Protein AF-A0A9P5C1U4-F1 (afdb_monomer_lite)

Structure (mmCIF, N/CA/C/O backbone):
data_AF-A0A9P5C1U4-F1
#
_entry.id   AF-A0A9P5C1U4-F1
#
loop_
_atom_site.group_PDB
_atom_site.id
_atom_site.type_symbol
_atom_site.label_atom_id
_atom_site.label_alt_id
_atom_site.label_comp_id
_atom_site.label_asym_id
_atom_site.label_entity_id
_atom_site.label_seq_id
_atom_site.pdbx_PDB_ins_code
_atom_site.Cartn_x
_atom_site.Cartn_y
_atom_site.Cartn_z
_atom_site.occupancy
_atom_site.B_iso_or_equiv
_atom_site.auth_seq_id
_atom_site.auth_comp_id
_atom_site.auth_asym_id
_atom_site.auth_atom_id
_atom_site.pdbx_PDB_model_num
ATOM 1 N N . MET A 1 1 ? -4.536 -7.706 9.761 1.00 76.62 1 MET A N 1
ATOM 2 C CA . MET A 1 1 ? -4.629 -7.187 8.375 1.00 76.62 1 MET A CA 1
ATOM 3 C C . MET A 1 1 ? -4.067 -8.241 7.438 1.00 76.62 1 MET A C 1
ATOM 5 O O . MET A 1 1 ? -3.027 -8.805 7.753 1.00 76.62 1 MET A O 1
ATOM 9 N N . HIS A 1 2 ? -4.746 -8.532 6.330 1.00 89.25 2 HIS A N 1
ATOM 10 C CA . HIS A 1 2 ? -4.294 -9.515 5.344 1.00 89.25 2 HIS A CA 1
ATOM 11 C C . HIS A 1 2 ? -4.061 -8.832 4.008 1.00 89.25 2 HIS A C 1
ATOM 13 O O . HIS A 1 2 ? -5.000 -8.267 3.460 1.00 89.25 2 HIS A O 1
ATOM 19 N N . CYS A 1 3 ? -2.837 -8.905 3.490 1.00 91.81 3 CYS A N 1
ATOM 20 C CA . CYS A 1 3 ? -2.473 -8.274 2.228 1.00 91.81 3 CYS A CA 1
ATOM 21 C C . CYS A 1 3 ? -1.986 -9.296 1.205 1.00 91.81 3 CYS A C 1
ATOM 23 O O . CYS A 1 3 ? -1.353 -10.289 1.571 1.00 91.81 3 CYS A O 1
ATOM 25 N N . ALA A 1 4 ? -2.254 -9.029 -0.070 1.00 95.88 4 ALA A N 1
ATOM 26 C CA . ALA A 1 4 ? -1.737 -9.802 -1.189 1.00 95.88 4 ALA A CA 1
ATOM 27 C C . ALA A 1 4 ? -1.535 -8.907 -2.426 1.00 95.88 4 ALA A C 1
ATOM 29 O O . ALA A 1 4 ? -2.372 -8.037 -2.687 1.00 95.88 4 ALA A O 1
ATOM 30 N N . PRO A 1 5 ? -0.462 -9.121 -3.205 1.00 96.38 5 PRO A N 1
ATOM 31 C CA . PRO A 1 5 ? -0.334 -8.557 -4.544 1.00 96.38 5 PRO A CA 1
ATOM 32 C C . PRO A 1 5 ? -1.506 -8.981 -5.430 1.00 96.38 5 PRO A C 1
ATOM 34 O O . PRO A 1 5 ? -1.966 -10.123 -5.359 1.00 96.38 5 PRO A O 1
ATOM 37 N N . LEU A 1 6 ? -1.985 -8.058 -6.257 1.00 95.75 6 LEU A N 1
ATOM 38 C CA . LEU A 1 6 ? -3.057 -8.303 -7.210 1.00 95.75 6 LEU A CA 1
ATOM 39 C C . LEU A 1 6 ? -2.515 -8.606 -8.599 1.00 95.75 6 LEU A C 1
ATOM 41 O O . LEU A 1 6 ? -1.487 -8.079 -9.022 1.00 95.75 6 LEU A O 1
ATOM 45 N N . GLN A 1 7 ? -3.273 -9.423 -9.324 1.00 91.00 7 GLN A N 1
ATOM 46 C CA . GLN A 1 7 ? -3.051 -9.639 -10.740 1.00 91.00 7 GLN A CA 1
ATOM 47 C C . GLN A 1 7 ? -3.520 -8.418 -11.539 1.00 91.00 7 GLN A C 1
ATOM 49 O O . GLN A 1 7 ? -4.633 -7.936 -11.345 1.00 91.00 7 GLN A O 1
ATOM 54 N N . ILE A 1 8 ? -2.670 -7.945 -12.449 1.00 91.88 8 ILE A N 1
ATOM 55 C CA . ILE A 1 8 ? -2.892 -6.713 -13.215 1.00 91.88 8 ILE A CA 1
ATOM 56 C C . ILE A 1 8 ? -3.523 -7.019 -14.584 1.00 91.88 8 ILE A C 1
ATOM 58 O O . ILE A 1 8 ? -4.243 -6.182 -15.145 1.00 91.88 8 ILE A O 1
ATOM 62 N N . GLU A 1 9 ? -3.286 -8.218 -15.135 1.00 92.31 9 GLU A N 1
ATOM 63 C CA . GLU A 1 9 ? -3.851 -8.614 -16.425 1.00 92.31 9 GLU A CA 1
ATOM 64 C C . GLU A 1 9 ? -5.382 -8.668 -16.370 1.00 92.31 9 GLU A C 1
ATOM 66 O O . GLU A 1 9 ? -5.975 -9.254 -15.469 1.00 92.31 9 GLU A O 1
ATOM 71 N N . GLY A 1 10 ? -6.030 -8.060 -17.365 1.00 93.50 10 GLY A N 1
ATOM 72 C CA . GLY A 1 10 ? -7.491 -7.990 -17.449 1.00 93.50 10 GLY A CA 1
ATOM 73 C C . GLY A 1 10 ? -8.132 -6.859 -16.638 1.00 93.50 10 GLY A C 1
ATOM 74 O O . GLY A 1 10 ? -9.302 -6.571 -16.867 1.00 93.50 10 GLY A O 1
ATOM 75 N N . TYR A 1 11 ? -7.375 -6.172 -15.773 1.00 95.00 11 TYR A N 1
ATOM 76 C CA . TYR A 1 11 ? -7.857 -5.045 -14.956 1.00 95.00 11 TYR A CA 1
ATOM 77 C C . TYR A 1 11 ? -7.197 -3.708 -15.304 1.00 95.00 11 TYR A C 1
ATOM 79 O O . TYR A 1 11 ? -7.348 -2.731 -14.568 1.00 95.00 11 TYR A O 1
ATOM 87 N N . THR A 1 12 ? -6.455 -3.643 -16.411 1.00 95.75 12 THR A N 1
ATOM 88 C CA . THR A 1 12 ? -5.740 -2.436 -16.832 1.00 95.75 12 THR A CA 1
ATOM 89 C C . THR A 1 12 ? -5.954 -2.090 -18.293 1.00 95.75 12 THR A C 1
ATOM 91 O O . THR A 1 12 ? -6.094 -2.960 -19.150 1.00 95.75 12 THR A O 1
ATOM 94 N N . GLU A 1 13 ? -5.935 -0.791 -18.578 1.00 95.81 13 GLU A N 1
ATOM 95 C CA . GLU A 1 13 ? -5.992 -0.247 -19.931 1.00 95.81 13 GLU A CA 1
ATOM 96 C C . GLU A 1 13 ? -4.924 0.829 -20.099 1.00 95.81 13 GLU A C 1
ATOM 98 O O . GLU A 1 13 ? -4.763 1.701 -19.246 1.00 95.81 13 GLU A O 1
ATOM 103 N N . THR A 1 14 ? -4.188 0.781 -21.210 1.00 94.06 14 THR A N 1
ATOM 104 C CA . THR A 1 14 ? -3.229 1.829 -21.570 1.00 94.06 14 THR A CA 1
ATOM 105 C C . THR A 1 14 ? -3.790 2.668 -22.707 1.00 94.06 14 THR A C 1
ATOM 107 O O . THR A 1 14 ? -4.030 2.157 -23.800 1.00 94.06 14 THR A O 1
ATOM 110 N N . VAL A 1 15 ? -3.940 3.969 -22.473 1.00 94.31 15 VAL A N 1
ATOM 111 C CA . VAL A 1 15 ? -4.428 4.935 -23.46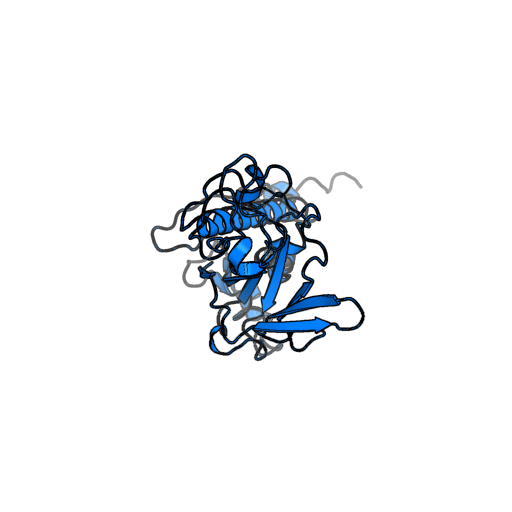0 1.00 94.31 15 VAL A CA 1
ATOM 112 C C . VAL A 1 15 ? -3.294 5.876 -23.844 1.00 94.31 15 VAL A C 1
ATOM 114 O O . VAL A 1 15 ? -2.660 6.494 -22.989 1.00 94.31 15 VAL A O 1
ATOM 117 N N . ILE A 1 16 ? -3.047 6.013 -25.146 1.00 91.69 16 ILE A N 1
ATOM 118 C CA . ILE A 1 16 ? -2.059 6.955 -25.683 1.00 91.69 16 ILE A CA 1
ATOM 119 C C . ILE A 1 16 ? -2.785 8.237 -26.084 1.00 91.69 16 ILE A C 1
ATOM 121 O O . ILE A 1 16 ? -3.561 8.252 -27.041 1.00 91.69 16 ILE A O 1
ATOM 125 N N . LEU A 1 17 ? -2.518 9.335 -25.379 1.00 88.00 17 LEU A N 1
ATOM 126 C CA . LEU A 1 17 ? -3.112 10.630 -25.691 1.00 88.00 17 LEU A CA 1
ATOM 127 C C . LEU A 1 17 ? -2.347 11.293 -26.840 1.00 88.00 17 LEU A C 1
ATOM 129 O O . LEU A 1 17 ? -1.294 11.901 -26.640 1.00 88.00 17 LEU A O 1
ATOM 133 N N . SER A 1 18 ? -2.905 11.213 -28.052 1.00 84.75 18 SER A N 1
ATOM 134 C CA . SER A 1 18 ? -2.260 11.676 -29.293 1.00 84.75 18 SER A CA 1
ATOM 135 C C . SER A 1 18 ? -1.855 13.153 -29.282 1.00 84.75 18 SER A C 1
ATOM 137 O O . SER A 1 18 ? -0.931 13.533 -29.989 1.00 84.75 18 SER A O 1
ATOM 139 N N . ASN A 1 19 ? -2.526 13.988 -28.483 1.00 84.62 19 ASN A N 1
ATOM 140 C CA . ASN A 1 19 ? -2.273 15.430 -28.450 1.00 84.62 19 ASN A CA 1
ATOM 141 C C . ASN A 1 19 ? -0.990 15.810 -27.683 1.00 84.62 19 ASN A C 1
ATOM 143 O O . ASN A 1 19 ? -0.442 16.884 -27.899 1.00 84.62 19 ASN A O 1
ATOM 147 N N . ILE A 1 20 ? -0.517 14.945 -26.777 1.00 80.56 20 ILE A N 1
ATOM 148 C CA . ILE A 1 20 ? 0.639 15.221 -25.902 1.00 80.56 20 ILE A CA 1
ATOM 149 C C . ILE A 1 20 ? 1.677 14.092 -25.891 1.00 80.56 20 ILE A C 1
ATOM 151 O O . ILE A 1 20 ? 2.629 14.152 -25.119 1.00 80.56 20 ILE A O 1
ATOM 155 N N . SER A 1 21 ? 1.492 13.057 -26.719 1.00 83.50 21 SER A N 1
ATOM 156 C CA . SER A 1 21 ? 2.342 11.856 -26.757 1.00 83.50 21 SER A CA 1
ATOM 157 C C . SER A 1 21 ? 2.575 11.232 -25.374 1.00 83.50 21 SER A C 1
ATOM 159 O O . SER A 1 21 ? 3.620 10.637 -25.123 1.00 83.50 21 SER A O 1
ATOM 161 N N . GLN A 1 22 ? 1.604 11.380 -24.470 1.00 86.44 22 GLN A N 1
ATOM 162 C CA . GLN A 1 22 ? 1.662 10.844 -23.117 1.00 86.44 22 GLN A CA 1
ATOM 163 C C . GLN A 1 22 ? 0.785 9.603 -23.030 1.00 86.44 22 GLN A C 1
ATOM 165 O O . GLN A 1 22 ? -0.396 9.637 -23.386 1.00 86.44 22 GLN A O 1
ATOM 170 N N . SER A 1 23 ? 1.362 8.523 -22.520 1.00 90.75 23 SER A N 1
ATOM 171 C CA . SER A 1 23 ? 0.620 7.312 -22.193 1.00 90.75 23 SER A CA 1
ATOM 172 C C . SER A 1 23 ? 0.061 7.410 -20.778 1.00 90.75 23 SER A C 1
ATOM 174 O O . SER A 1 23 ? 0.748 7.848 -19.851 1.00 90.75 23 SER A O 1
ATOM 176 N N . GLN A 1 24 ? -1.187 6.996 -20.611 1.00 94.12 24 GLN A N 1
ATOM 177 C CA . GLN A 1 24 ? -1.848 6.864 -19.319 1.00 94.12 24 GLN A CA 1
ATOM 178 C C . GLN A 1 24 ? -2.266 5.416 -19.114 1.00 94.12 24 GLN A C 1
ATOM 180 O O . GLN A 1 24 ? -2.657 4.749 -20.070 1.00 94.12 24 GLN A O 1
ATOM 185 N N . VAL A 1 25 ? -2.169 4.938 -17.878 1.00 95.12 25 VAL A N 1
ATOM 186 C CA . VAL A 1 25 ? -2.587 3.589 -17.495 1.00 95.12 25 VAL A CA 1
ATOM 187 C C . VAL A 1 25 ? -3.691 3.699 -16.463 1.00 95.12 25 VAL A C 1
ATOM 189 O O . VAL A 1 25 ? -3.504 4.326 -15.420 1.00 95.12 25 VAL A O 1
ATOM 192 N N . PHE A 1 26 ? -4.829 3.097 -16.771 1.00 96.31 26 PHE A N 1
ATOM 193 C CA . PHE A 1 26 ? -6.008 3.045 -15.920 1.00 96.31 26 PHE A CA 1
ATOM 194 C C . PHE A 1 26 ? -6.119 1.662 -15.287 1.00 96.31 26 PHE A C 1
ATOM 196 O O . PHE A 1 26 ? -5.864 0.660 -15.954 1.00 96.31 26 PHE A O 1
ATOM 203 N N . TYR A 1 27 ? -6.493 1.617 -14.009 1.00 96.38 27 TYR A N 1
ATOM 204 C CA . TYR A 1 27 ? -6.690 0.389 -13.234 1.00 96.38 27 TYR A CA 1
ATOM 205 C C . TYR A 1 27 ? -8.150 0.301 -12.792 1.00 96.38 27 TYR A C 1
ATOM 207 O O . TYR A 1 27 ? -8.655 1.261 -12.214 1.00 96.38 27 TYR A O 1
ATOM 215 N N . TYR A 1 28 ? -8.812 -0.834 -13.017 1.00 96.00 28 TYR A N 1
ATOM 216 C CA . TYR A 1 28 ? -10.261 -1.005 -12.850 1.00 96.00 28 TYR A CA 1
ATOM 217 C C . TYR A 1 28 ? -10.608 -2.079 -11.806 1.00 96.00 28 TYR A C 1
ATOM 219 O O . TYR A 1 28 ? -11.175 -3.120 -12.123 1.00 96.00 28 TYR A O 1
ATOM 227 N N . TYR A 1 29 ? -10.293 -1.820 -10.537 1.00 94.75 29 TYR A N 1
ATOM 228 C CA . TYR A 1 29 ? -10.700 -2.667 -9.402 1.00 94.75 29 TYR A CA 1
ATOM 229 C C . TYR A 1 29 ? -12.017 -2.207 -8.749 1.00 94.75 29 TYR A C 1
ATOM 231 O O . TYR A 1 29 ? -12.518 -2.823 -7.809 1.00 94.75 29 TYR A O 1
ATOM 239 N N . GLY A 1 30 ? -12.586 -1.122 -9.266 1.00 91.44 30 GLY A N 1
ATOM 240 C CA . GLY A 1 30 ? -13.792 -0.448 -8.803 1.00 91.44 30 GLY A CA 1
ATOM 241 C C . GLY A 1 30 ? -13.750 1.028 -9.220 1.00 91.44 30 GLY A C 1
ATOM 242 O O . GLY A 1 30 ? -12.660 1.571 -9.415 1.00 91.44 30 GLY A O 1
ATOM 243 N N . PRO A 1 31 ? -14.895 1.703 -9.376 1.00 88.19 31 PRO A N 1
ATOM 244 C CA . PRO A 1 31 ? -14.929 3.117 -9.698 1.00 88.19 31 PRO A CA 1
ATOM 245 C C . PRO A 1 31 ? -14.399 3.929 -8.512 1.00 88.19 31 PRO A C 1
ATOM 247 O O . PRO A 1 31 ? -14.784 3.695 -7.361 1.00 88.19 31 PRO A O 1
ATOM 250 N N . GLY A 1 32 ? -13.529 4.889 -8.808 1.00 80.81 32 GLY A N 1
ATOM 251 C CA . GLY A 1 32 ? -13.160 5.941 -7.875 1.00 80.81 32 GLY A CA 1
ATOM 252 C C . GLY A 1 32 ? -14.312 6.926 -7.651 1.00 80.81 32 GLY A C 1
ATOM 253 O O . GLY A 1 32 ? -15.411 6.791 -8.193 1.00 80.81 32 GLY A O 1
ATOM 254 N N . ASP A 1 33 ? -14.056 7.966 -6.861 1.00 76.44 33 ASP A N 1
ATOM 255 C CA . ASP A 1 33 ? -15.096 8.940 -6.499 1.00 76.44 33 ASP A CA 1
ATOM 256 C C . ASP A 1 33 ? -15.638 9.732 -7.698 1.00 76.44 33 ASP A C 1
ATOM 258 O O . ASP A 1 33 ? -16.806 10.121 -7.719 1.00 76.44 33 ASP A O 1
ATOM 262 N N . LEU A 1 34 ? -14.787 9.975 -8.698 1.00 83.88 34 LEU A N 1
ATOM 263 C CA . LEU A 1 34 ? -15.074 10.853 -9.838 1.00 83.88 34 LEU A CA 1
ATOM 264 C C . LEU A 1 34 ? -14.921 10.164 -11.200 1.00 83.88 34 LEU A C 1
ATOM 266 O O . LEU A 1 34 ? -15.094 10.817 -12.229 1.00 83.88 34 LEU A O 1
ATOM 270 N N . ALA A 1 35 ? -14.574 8.877 -11.222 1.00 90.19 35 ALA A N 1
ATOM 271 C CA . ALA A 1 35 ? -14.277 8.147 -12.447 1.00 90.19 35 ALA A CA 1
ATOM 272 C C . ALA A 1 35 ? -14.652 6.665 -12.339 1.00 90.19 35 ALA A C 1
ATOM 274 O O . ALA A 1 35 ? -14.806 6.121 -11.249 1.00 90.19 35 ALA A O 1
ATOM 275 N N . ASP A 1 36 ? -14.780 6.008 -13.487 1.00 92.94 36 ASP A N 1
ATOM 276 C CA . ASP A 1 36 ? -15.044 4.572 -13.613 1.00 92.94 36 ASP A CA 1
ATOM 277 C C . ASP A 1 36 ? -13.800 3.693 -13.399 1.00 92.94 36 ASP A C 1
ATOM 279 O O . ASP A 1 36 ? -13.916 2.471 -13.337 1.00 92.94 36 ASP A O 1
ATOM 283 N N . TYR A 1 37 ? -12.629 4.304 -13.207 1.00 93.75 37 TYR A N 1
ATOM 284 C CA . TYR A 1 37 ? -11.382 3.642 -12.831 1.00 93.75 37 TYR A CA 1
ATOM 285 C C . TYR A 1 37 ? -11.027 3.878 -11.356 1.00 93.75 37 TYR A C 1
ATOM 287 O O . TYR A 1 37 ? -11.405 4.883 -10.754 1.00 93.75 37 TYR A O 1
ATOM 295 N N . THR A 1 38 ? -10.234 2.968 -10.793 1.00 94.00 38 THR A N 1
ATOM 296 C CA . THR A 1 38 ? -9.668 3.052 -9.440 1.00 94.00 38 THR A CA 1
ATOM 297 C C . THR A 1 38 ? -8.458 3.974 -9.391 1.00 94.00 38 THR A C 1
ATOM 299 O O . THR A 1 38 ? -8.391 4.876 -8.566 1.00 94.00 38 THR A O 1
ATOM 302 N N . PHE A 1 39 ? -7.496 3.758 -10.291 1.00 93.75 39 PHE A N 1
ATOM 303 C CA . PHE A 1 39 ? -6.271 4.549 -10.358 1.00 93.75 39 PHE A CA 1
ATOM 304 C C . PHE A 1 39 ? -5.964 4.976 -11.789 1.00 93.75 39 PHE A C 1
ATOM 306 O O . PHE A 1 39 ? -6.295 4.269 -12.740 1.00 93.75 39 PHE A O 1
ATOM 313 N N . MET A 1 40 ? -5.269 6.105 -11.921 1.00 94.44 40 MET A N 1
ATOM 314 C CA . MET A 1 40 ? -4.686 6.570 -13.176 1.00 94.44 40 MET A CA 1
ATOM 315 C C . MET A 1 40 ? -3.216 6.906 -12.944 1.00 94.44 40 MET A C 1
ATOM 317 O O . MET A 1 40 ? -2.894 7.765 -12.123 1.00 94.44 40 MET A O 1
ATOM 321 N N . LEU A 1 41 ? -2.333 6.277 -13.715 1.00 92.94 41 LEU A N 1
ATOM 322 C CA . LEU A 1 41 ? -0.926 6.647 -13.794 1.00 92.94 41 LEU A CA 1
ATOM 323 C C . LEU A 1 41 ? -0.647 7.385 -15.090 1.00 92.94 41 LEU A C 1
ATOM 325 O O . LEU A 1 41 ? -1.030 6.945 -16.173 1.00 92.94 41 LEU A O 1
ATOM 329 N N . LYS A 1 42 ? 0.071 8.498 -14.975 1.00 91.50 42 LYS A N 1
ATOM 330 C CA . LYS A 1 42 ? 0.631 9.211 -16.119 1.00 91.50 42 LYS A CA 1
ATOM 331 C C . LYS A 1 42 ? 2.061 8.744 -16.299 1.00 91.50 42 LYS A C 1
ATOM 333 O O . LYS A 1 42 ? 2.891 9.002 -15.433 1.00 91.50 42 LYS A O 1
ATOM 338 N N . LEU A 1 43 ? 2.341 8.080 -17.413 1.00 88.44 43 LEU A N 1
ATOM 339 C CA . LEU A 1 43 ? 3.698 7.638 -17.694 1.00 88.44 43 LEU A CA 1
ATOM 340 C C . LEU A 1 43 ? 4.564 8.848 -18.077 1.00 88.44 43 LEU A C 1
ATOM 342 O O . LEU A 1 43 ? 4.066 9.774 -18.740 1.00 88.44 43 LEU A O 1
ATOM 346 N N . PRO A 1 44 ? 5.837 8.874 -17.650 1.00 81.19 44 PRO A N 1
ATOM 347 C CA . PRO A 1 44 ? 6.759 9.928 -18.042 1.00 81.19 44 PRO A CA 1
ATOM 348 C C . PRO A 1 44 ? 6.926 9.952 -19.569 1.00 81.19 44 PRO A C 1
ATOM 350 O O . PRO A 1 44 ? 6.997 8.913 -20.222 1.00 81.19 44 PRO A O 1
ATOM 353 N N . ILE A 1 45 ? 6.959 11.159 -20.144 1.00 72.81 45 ILE A N 1
ATOM 354 C CA . ILE A 1 45 ? 7.109 11.382 -21.597 1.00 72.81 45 ILE A CA 1
ATOM 355 C C . ILE A 1 45 ? 8.581 11.215 -22.022 1.00 72.81 45 ILE A C 1
ATOM 357 O O . ILE A 1 45 ? 8.881 10.944 -23.186 1.00 72.81 45 ILE A O 1
ATOM 361 N N . HIS A 1 46 ? 9.512 11.377 -21.077 1.00 66.31 46 HIS A N 1
ATOM 362 C CA . HIS A 1 46 ? 10.950 11.324 -21.310 1.00 66.31 46 HIS A CA 1
ATOM 363 C C . HIS A 1 46 ? 11.621 10.246 -20.460 1.00 66.31 46 HIS A C 1
ATOM 365 O O . HIS A 1 46 ? 11.348 10.127 -19.270 1.00 66.31 46 HIS A O 1
ATOM 371 N N . ASP A 1 47 ? 12.565 9.530 -21.075 1.00 62.53 47 ASP A N 1
ATOM 372 C CA . ASP A 1 47 ? 13.265 8.372 -20.500 1.00 62.53 47 ASP A CA 1
ATOM 373 C C . ASP A 1 47 ? 14.159 8.706 -19.282 1.00 62.53 47 ASP A C 1
ATOM 375 O O . ASP A 1 47 ? 14.796 7.810 -18.745 1.00 62.53 47 ASP A O 1
ATOM 379 N N . PHE A 1 48 ? 14.261 9.973 -18.855 1.00 63.84 48 PHE A N 1
ATOM 380 C CA . PHE A 1 48 ? 15.257 10.433 -17.872 1.00 63.84 48 PHE A CA 1
ATOM 381 C C . PHE A 1 48 ? 14.761 11.534 -16.920 1.00 63.84 48 PHE A C 1
ATOM 383 O O . PHE A 1 48 ? 15.556 12.331 -16.418 1.00 63.84 48 PHE A O 1
ATOM 390 N N . GLU A 1 49 ? 13.460 11.607 -16.638 1.00 68.69 49 GLU A N 1
ATOM 391 C CA . GLU A 1 49 ? 13.048 12.371 -15.456 1.00 68.69 49 GLU A CA 1
ATOM 392 C C . GLU A 1 49 ? 13.483 11.617 -14.192 1.00 68.69 49 GLU A C 1
ATOM 394 O O . GLU A 1 49 ? 13.285 10.402 -14.132 1.00 68.69 49 GLU A O 1
ATOM 399 N N . PRO A 1 50 ? 14.077 12.294 -13.187 1.00 72.38 50 PRO A N 1
ATOM 400 C CA . PRO A 1 50 ? 14.357 11.676 -11.902 1.00 72.38 50 PRO A CA 1
ATOM 401 C C . PRO A 1 50 ? 13.061 11.115 -11.306 1.00 72.38 50 PRO A C 1
ATOM 403 O O . PRO A 1 50 ? 12.217 11.854 -10.797 1.00 72.38 50 PRO A O 1
ATOM 406 N N . GLY A 1 51 ? 12.887 9.805 -11.417 1.00 82.00 51 GLY A N 1
ATOM 407 C CA . GLY A 1 51 ? 11.802 9.071 -10.805 1.00 82.00 51 GLY A CA 1
ATOM 408 C C . GLY A 1 51 ? 12.091 8.747 -9.352 1.00 82.00 51 GLY A C 1
ATOM 409 O O . GLY A 1 51 ? 13.244 8.632 -8.929 1.00 82.00 51 GLY A O 1
ATOM 410 N N . ASP A 1 52 ? 11.006 8.599 -8.610 1.00 89.81 52 ASP A N 1
ATOM 411 C CA . ASP A 1 52 ? 10.972 8.170 -7.225 1.00 89.81 52 ASP A CA 1
ATOM 412 C C . ASP A 1 52 ? 9.715 7.304 -7.035 1.00 89.81 52 ASP A C 1
ATOM 414 O O . ASP A 1 52 ? 8.740 7.483 -7.768 1.00 89.81 52 ASP A O 1
ATOM 418 N N . TYR A 1 53 ? 9.713 6.381 -6.071 1.00 90.94 53 TYR A N 1
ATOM 419 C CA . TYR A 1 53 ? 8.556 5.515 -5.826 1.00 90.94 53 TYR A CA 1
ATOM 420 C C . TYR A 1 53 ? 7.348 6.334 -5.370 1.00 90.94 53 TYR A C 1
ATOM 422 O O . TYR A 1 53 ? 7.440 7.105 -4.416 1.00 90.94 53 TYR A O 1
ATOM 430 N N . ARG A 1 54 ? 6.170 6.148 -5.954 1.00 88.88 54 ARG A N 1
ATOM 431 C CA . ARG A 1 54 ? 4.954 6.795 -5.432 1.00 88.88 54 ARG A CA 1
ATOM 432 C C . ARG A 1 54 ? 3.952 5.734 -5.046 1.00 88.88 54 ARG A C 1
ATOM 434 O O . ARG A 1 54 ? 3.717 4.811 -5.807 1.00 88.88 54 ARG A O 1
ATOM 441 N N . VAL A 1 55 ? 3.381 5.868 -3.856 1.00 88.00 55 VAL A N 1
ATOM 442 C CA . VAL A 1 55 ? 2.275 5.019 -3.419 1.00 88.00 55 VAL A CA 1
ATOM 443 C C . VAL A 1 55 ? 1.022 5.873 -3.400 1.00 88.00 55 VAL A C 1
ATOM 445 O O . VAL A 1 55 ? 1.057 7.013 -2.938 1.00 88.00 55 VAL A O 1
ATOM 448 N N . THR A 1 56 ? -0.057 5.350 -3.961 1.00 86.88 56 THR A N 1
ATOM 449 C CA . THR A 1 56 ? -1.393 5.948 -3.896 1.00 86.88 56 THR A CA 1
ATOM 450 C C . THR A 1 56 ? -2.359 4.887 -3.420 1.00 86.88 56 THR A C 1
ATOM 452 O O . THR A 1 56 ? -2.258 3.733 -3.843 1.00 86.88 56 THR A O 1
ATOM 455 N N . SER A 1 57 ? -3.275 5.267 -2.538 1.00 86.69 57 SER A N 1
ATOM 456 C CA . SER A 1 57 ? -4.169 4.326 -1.885 1.00 86.69 57 SER A CA 1
ATOM 457 C C . SER A 1 57 ? -5.621 4.628 -2.225 1.00 86.69 57 SER A C 1
ATOM 459 O O . SER A 1 57 ? -6.014 5.775 -2.396 1.00 86.69 57 SER A O 1
ATOM 461 N N . GLN A 1 58 ? -6.436 3.587 -2.336 1.00 86.62 58 GLN A N 1
ATOM 462 C CA . GLN A 1 58 ? -7.882 3.723 -2.476 1.00 86.62 58 GLN A CA 1
ATOM 463 C C . GLN A 1 58 ? -8.556 2.723 -1.554 1.00 86.62 58 GLN A C 1
ATOM 465 O O . GLN A 1 58 ? -8.314 1.519 -1.647 1.00 86.62 58 GLN A O 1
ATOM 470 N N . ALA A 1 59 ? -9.427 3.225 -0.689 1.00 85.56 59 ALA A N 1
ATOM 471 C CA . ALA A 1 59 ? -10.200 2.402 0.220 1.00 85.56 59 ALA A CA 1
ATOM 472 C C . ALA A 1 59 ? -11.606 2.146 -0.313 1.00 85.56 59 ALA A C 1
ATOM 474 O O . ALA A 1 59 ? -12.246 3.015 -0.911 1.00 85.56 59 ALA A O 1
ATOM 475 N N . PHE A 1 60 ? -12.088 0.939 -0.052 1.00 84.12 60 PHE A N 1
ATOM 476 C CA . PHE A 1 60 ? -13.433 0.476 -0.327 1.00 84.12 60 PHE A CA 1
ATOM 477 C C . PHE A 1 60 ? -14.020 -0.077 0.965 1.00 84.12 60 PHE A C 1
ATOM 479 O O . PHE A 1 60 ? -13.444 -0.961 1.605 1.00 84.12 60 PHE A O 1
ATOM 486 N N . SER A 1 61 ? -15.183 0.440 1.352 1.00 78.38 61 SER A N 1
ATOM 487 C CA . SER A 1 61 ? -15.913 -0.104 2.492 1.00 78.38 61 SER A CA 1
ATOM 488 C C . SER A 1 61 ? -16.557 -1.443 2.136 1.00 78.38 61 SER A C 1
ATOM 490 O O . SER A 1 61 ? -16.944 -1.674 0.988 1.00 78.38 61 SER A O 1
ATOM 492 N N . SER A 1 62 ? -16.755 -2.295 3.141 1.00 70.25 62 SER A N 1
ATOM 493 C CA . SER A 1 62 ? -17.402 -3.611 3.001 1.00 70.25 62 SER A CA 1
ATOM 494 C C . SER A 1 62 ? -18.828 -3.592 2.417 1.00 70.25 62 SER A C 1
ATOM 496 O O . SER A 1 62 ? -19.355 -4.613 1.975 1.00 70.25 62 SER A O 1
ATOM 498 N N . HIS A 1 63 ? -19.469 -2.422 2.388 1.00 67.12 63 HIS A N 1
ATOM 499 C CA . HIS A 1 63 ? -20.807 -2.209 1.828 1.00 67.12 63 HIS A CA 1
ATOM 500 C C . HIS A 1 63 ? -20.775 -1.605 0.420 1.00 67.12 63 HIS A C 1
ATOM 502 O O . HIS A 1 63 ? -21.818 -1.415 -0.208 1.00 67.12 63 HIS A O 1
ATOM 508 N N . SER A 1 64 ? -19.585 -1.280 -0.085 1.00 70.62 64 SER A N 1
ATOM 509 C CA . SER A 1 64 ? -19.419 -0.749 -1.424 1.00 70.62 64 SER A CA 1
ATOM 510 C C . SER A 1 64 ? -19.578 -1.877 -2.437 1.00 70.62 64 SER A C 1
ATOM 512 O O . SER A 1 64 ? -18.642 -2.619 -2.721 1.00 70.62 64 SER A O 1
ATOM 514 N N . SER A 1 65 ? -20.758 -1.967 -3.052 1.00 71.12 65 SER A N 1
ATOM 515 C CA . SER A 1 65 ? -21.003 -2.831 -4.218 1.00 71.12 65 SER A CA 1
ATOM 516 C C . SER A 1 65 ? -20.228 -2.400 -5.469 1.00 71.12 65 SER A C 1
ATOM 518 O O . SER A 1 65 ? -20.405 -2.976 -6.539 1.00 71.12 65 SER A O 1
ATOM 520 N N . LYS A 1 66 ? -19.412 -1.348 -5.351 1.00 82.50 66 LYS A N 1
ATOM 521 C CA . LYS A 1 66 ? -18.651 -0.752 -6.440 1.00 82.50 66 LYS A CA 1
ATOM 522 C C . LYS A 1 66 ? -17.317 -1.469 -6.687 1.00 82.50 66 LYS A C 1
ATOM 524 O O . LYS A 1 66 ? -16.808 -1.387 -7.797 1.00 82.50 66 LYS A O 1
ATOM 529 N N . ILE A 1 67 ? -16.747 -2.152 -5.689 1.00 90.44 67 ILE A N 1
ATOM 530 C CA . ILE A 1 67 ? -15.515 -2.934 -5.880 1.00 90.44 67 ILE A CA 1
ATOM 531 C C . ILE A 1 67 ? -15.806 -4.192 -6.710 1.00 90.44 67 ILE A C 1
ATOM 533 O O . ILE A 1 67 ? -16.917 -4.727 -6.654 1.00 90.44 67 ILE A O 1
ATOM 537 N N . ILE A 1 68 ? -14.826 -4.676 -7.477 1.00 93.12 68 ILE A N 1
ATOM 538 C CA . ILE A 1 68 ? -14.983 -5.930 -8.225 1.00 93.12 68 ILE A CA 1
ATOM 539 C C . ILE A 1 68 ? -15.320 -7.107 -7.285 1.00 93.12 68 ILE A C 1
ATOM 541 O O . ILE A 1 68 ? -14.834 -7.142 -6.147 1.00 93.12 68 ILE A O 1
ATOM 545 N N . PRO A 1 69 ? -16.133 -8.084 -7.731 1.00 92.31 69 PRO A N 1
ATOM 546 C CA . PRO A 1 69 ? -16.608 -9.175 -6.878 1.00 92.31 69 PRO A CA 1
ATOM 547 C C . PRO A 1 69 ? -15.498 -9.971 -6.178 1.00 92.31 69 PRO A C 1
ATOM 549 O O . PRO A 1 69 ? -15.672 -10.408 -5.044 1.00 92.31 69 PRO A O 1
ATOM 552 N N . GLU A 1 70 ? -14.349 -10.139 -6.826 1.00 91.69 70 GLU A N 1
ATOM 553 C CA . GLU A 1 70 ? -13.192 -10.893 -6.335 1.00 91.69 70 GLU A CA 1
ATOM 554 C C . GLU A 1 70 ? -12.562 -10.253 -5.092 1.00 91.69 70 GLU A C 1
ATOM 556 O O . GLU A 1 70 ? -12.007 -10.947 -4.235 1.00 91.69 70 GLU A O 1
ATOM 561 N N . LEU A 1 71 ? -12.664 -8.928 -4.986 1.00 91.75 71 LEU A N 1
ATOM 562 C CA . LEU A 1 71 ? -12.143 -8.152 -3.868 1.00 91.75 71 LEU A CA 1
ATOM 563 C C . LEU A 1 71 ? -13.225 -7.813 -2.845 1.00 91.75 71 LEU A C 1
ATOM 565 O O . LEU A 1 71 ? -12.902 -7.273 -1.794 1.00 91.75 71 LEU A O 1
ATOM 569 N N . TYR A 1 72 ? -14.490 -8.149 -3.095 1.00 91.00 72 TYR A N 1
ATOM 570 C CA . TYR A 1 72 ? -15.566 -7.877 -2.153 1.00 91.00 72 TYR A CA 1
ATOM 571 C C . TYR A 1 72 ? -15.390 -8.677 -0.852 1.00 91.00 72 TYR A C 1
ATOM 573 O O . TYR A 1 72 ? -15.324 -9.912 -0.853 1.00 91.00 72 TYR A O 1
ATOM 581 N N . LYS A 1 73 ? -15.336 -7.963 0.278 1.00 88.50 73 LYS A N 1
ATOM 582 C CA . LYS A 1 73 ? -15.289 -8.537 1.627 1.00 88.50 73 LYS A CA 1
ATOM 583 C C . LYS A 1 73 ? -16.418 -7.940 2.471 1.00 88.50 73 LYS A C 1
ATOM 585 O O . LYS A 1 73 ? -16.340 -6.770 2.825 1.00 88.50 73 LYS A O 1
ATOM 590 N N . PRO A 1 74 ? -17.479 -8.702 2.793 1.00 83.56 74 PRO A N 1
ATOM 591 C CA . PRO A 1 74 ? -18.640 -8.161 3.507 1.00 83.56 74 PRO A CA 1
ATOM 592 C C . PRO A 1 74 ? -18.331 -7.781 4.961 1.00 83.56 74 PRO A C 1
ATOM 594 O O . PRO A 1 74 ? -19.025 -6.962 5.557 1.00 83.56 74 PRO A O 1
ATOM 597 N N . ASP A 1 75 ? -17.288 -8.368 5.534 1.00 81.38 75 ASP A N 1
ATOM 598 C CA . ASP A 1 75 ? -16.885 -8.213 6.924 1.00 81.38 75 ASP A CA 1
ATOM 599 C C . ASP A 1 75 ? -15.602 -7.395 7.089 1.00 81.38 75 ASP A C 1
ATOM 601 O O . ASP A 1 75 ? -15.165 -7.204 8.217 1.00 81.38 75 ASP A O 1
ATOM 605 N N . ALA A 1 76 ? -14.980 -6.918 6.009 1.00 84.06 76 ALA A N 1
ATOM 606 C CA . ALA A 1 76 ? -13.702 -6.217 6.070 1.00 84.06 76 ALA A CA 1
ATOM 607 C C . ALA A 1 76 ? -13.642 -5.056 5.080 1.00 84.06 76 ALA A C 1
ATOM 609 O O . ALA A 1 76 ? -14.215 -5.104 3.994 1.00 84.06 76 ALA A O 1
ATOM 610 N N . ASP A 1 77 ? -12.884 -4.033 5.443 1.00 84.88 77 ASP A N 1
ATOM 611 C CA . ASP A 1 77 ? -12.548 -2.956 4.529 1.00 84.88 77 ASP A CA 1
ATOM 612 C C . ASP A 1 77 ? -11.371 -3.358 3.663 1.00 84.88 77 ASP A C 1
ATOM 614 O O . ASP A 1 77 ? -10.418 -3.985 4.137 1.00 84.88 77 ASP A O 1
ATOM 618 N N . VAL A 1 78 ? -11.436 -2.977 2.394 1.00 88.69 78 VAL A N 1
ATOM 619 C CA . VAL A 1 78 ? -10.431 -3.327 1.398 1.00 88.69 78 VAL A CA 1
ATOM 620 C C . VAL A 1 78 ? -9.726 -2.061 0.969 1.00 88.69 78 VAL A C 1
ATOM 622 O O . VAL A 1 78 ? -10.342 -1.147 0.436 1.00 88.69 78 VAL A O 1
ATOM 625 N N . THR A 1 79 ? -8.422 -2.010 1.197 1.00 88.44 79 THR A N 1
ATOM 626 C CA . THR A 1 79 ? -7.566 -0.912 0.748 1.00 88.44 79 THR A CA 1
ATOM 627 C C . THR A 1 79 ? -6.649 -1.416 -0.343 1.00 88.44 79 THR A C 1
ATOM 629 O O . THR A 1 79 ? -6.019 -2.461 -0.197 1.00 88.44 79 THR A O 1
ATOM 632 N N . LEU A 1 80 ? -6.587 -0.688 -1.448 1.00 91.56 80 LEU A N 1
ATOM 633 C CA . LEU A 1 80 ? -5.674 -0.956 -2.544 1.00 91.56 80 LEU A CA 1
ATOM 634 C C . LEU A 1 80 ? -4.528 0.040 -2.480 1.00 91.56 80 LEU A C 1
ATOM 636 O O . LEU A 1 80 ? -4.776 1.235 -2.360 1.00 91.56 80 LEU A O 1
ATOM 640 N N . HIS A 1 81 ? -3.297 -0.443 -2.600 1.00 91.19 81 HIS A N 1
ATOM 641 C CA . HIS A 1 81 ? -2.092 0.376 -2.671 1.00 91.19 81 HIS A CA 1
ATOM 642 C C . HIS A 1 81 ? -1.432 0.170 -4.028 1.00 91.19 81 HIS A C 1
ATOM 644 O O . HIS A 1 81 ? -0.904 -0.906 -4.316 1.00 91.19 81 HIS A O 1
ATOM 650 N N . LEU A 1 82 ? -1.460 1.206 -4.859 1.00 93.50 82 LEU A N 1
ATOM 651 C CA . LEU A 1 82 ? -0.751 1.249 -6.128 1.00 93.50 82 LEU A CA 1
ATOM 652 C C . LEU A 1 82 ? 0.650 1.811 -5.907 1.00 93.50 82 LEU A C 1
ATOM 654 O O . LEU A 1 82 ? 0.790 2.941 -5.444 1.00 93.50 82 LEU A O 1
ATOM 658 N N . LEU A 1 83 ? 1.668 1.045 -6.283 1.00 93.88 83 LEU A N 1
ATOM 659 C CA . LEU A 1 83 ? 3.048 1.499 -6.384 1.00 93.88 83 LEU A CA 1
ATOM 660 C C . LEU A 1 83 ? 3.334 1.909 -7.826 1.00 93.88 83 LEU A C 1
ATOM 662 O O . LEU A 1 83 ? 3.340 1.069 -8.717 1.00 93.88 83 LEU A O 1
ATOM 666 N N . ASP A 1 84 ? 3.606 3.188 -8.041 1.00 93.00 84 ASP A N 1
ATOM 667 C CA . ASP A 1 84 ? 4.203 3.722 -9.260 1.00 93.00 84 ASP A CA 1
ATOM 668 C C . ASP A 1 84 ? 5.729 3.658 -9.131 1.00 93.00 84 ASP A C 1
ATOM 670 O O . ASP A 1 84 ? 6.347 4.392 -8.350 1.00 93.00 84 ASP A O 1
ATOM 674 N N . ALA A 1 85 ? 6.315 2.747 -9.903 1.00 92.75 85 ALA A N 1
ATOM 675 C CA . ALA A 1 85 ? 7.754 2.577 -10.066 1.00 92.75 85 ALA A CA 1
ATOM 676 C C . ALA A 1 85 ? 8.199 2.919 -11.501 1.00 92.75 85 ALA A C 1
ATOM 678 O O . ALA A 1 85 ? 9.294 2.550 -11.922 1.00 92.75 85 ALA A O 1
ATOM 679 N N . SER A 1 86 ? 7.363 3.632 -12.268 1.00 90.00 86 SER A N 1
ATOM 680 C CA . SER A 1 86 ? 7.587 3.881 -13.698 1.00 90.00 86 SER A CA 1
ATOM 681 C C . SER A 1 86 ? 8.852 4.690 -14.004 1.00 90.00 86 SER A C 1
ATOM 683 O O . SER A 1 86 ? 9.387 4.590 -15.108 1.00 90.00 86 SER A O 1
ATOM 685 N N . GLY A 1 87 ? 9.346 5.462 -13.034 1.00 89.50 87 GLY A N 1
ATOM 686 C CA . GLY A 1 87 ? 10.590 6.224 -13.135 1.00 89.50 87 GLY A CA 1
ATOM 687 C C . GLY A 1 87 ? 11.796 5.588 -12.433 1.00 89.50 87 GLY A C 1
ATOM 688 O O . GLY A 1 87 ? 12.804 6.270 -12.269 1.00 89.50 87 GLY A O 1
ATOM 689 N N . ILE A 1 88 ? 11.703 4.336 -11.972 1.00 91.69 88 ILE A N 1
ATOM 690 C CA . ILE A 1 88 ? 12.790 3.647 -11.263 1.00 91.69 88 ILE A CA 1
ATOM 691 C C . ILE A 1 88 ? 13.509 2.659 -12.184 1.00 91.69 88 ILE A C 1
ATOM 693 O O . ILE A 1 88 ? 12.888 1.873 -12.899 1.00 91.69 88 ILE A O 1
ATOM 697 N N . PHE A 1 89 ? 14.838 2.679 -12.113 1.00 92.06 89 PHE A N 1
ATOM 698 C CA . PHE A 1 89 ? 15.737 1.738 -12.770 1.00 92.06 89 PHE A CA 1
ATOM 699 C C . PHE A 1 89 ? 16.359 0.818 -11.733 1.00 92.06 89 PHE A C 1
ATOM 701 O O . PHE A 1 89 ? 16.780 1.263 -10.668 1.00 92.06 89 PHE A O 1
ATOM 708 N N . TYR A 1 90 ? 16.510 -0.451 -12.066 1.00 94.31 90 TYR A N 1
ATOM 709 C CA . TYR A 1 90 ? 17.049 -1.455 -11.163 1.00 94.31 90 TYR A CA 1
ATOM 710 C C . TYR A 1 90 ? 18.378 -1.960 -11.714 1.00 94.31 90 TYR A C 1
ATOM 712 O O . TYR A 1 90 ? 18.500 -2.231 -12.908 1.00 94.31 90 TYR A O 1
ATOM 720 N N . ARG A 1 91 ? 19.399 -2.083 -10.857 1.00 93.31 91 ARG A N 1
ATOM 721 C CA . ARG A 1 91 ? 20.698 -2.656 -11.272 1.00 93.31 91 ARG A CA 1
ATOM 722 C C . ARG A 1 91 ? 20.688 -4.181 -11.366 1.00 93.31 91 ARG A C 1
ATOM 724 O O . ARG A 1 91 ? 21.648 -4.783 -11.839 1.00 93.31 91 ARG A O 1
ATOM 731 N N . GLN A 1 92 ? 19.652 -4.807 -10.827 1.00 93.94 92 GLN A N 1
ATOM 732 C CA . GLN A 1 92 ? 19.494 -6.250 -10.726 1.00 93.94 92 GLN A CA 1
ATOM 733 C C . GLN A 1 92 ? 18.021 -6.592 -10.944 1.00 93.94 92 GLN A C 1
ATOM 735 O O . GLN A 1 92 ? 17.173 -5.761 -10.608 1.00 93.94 92 GLN A O 1
ATOM 740 N N . PRO A 1 93 ? 17.714 -7.779 -11.490 1.00 95.88 93 PRO A N 1
ATOM 741 C CA . PRO A 1 93 ? 16.334 -8.196 -11.654 1.00 95.88 93 PRO A CA 1
ATOM 742 C C . PRO A 1 93 ? 15.681 -8.394 -10.282 1.00 95.88 93 PRO A C 1
ATOM 744 O O . PRO A 1 93 ? 16.315 -8.927 -9.367 1.00 95.88 93 PRO A O 1
ATOM 747 N N . ILE A 1 94 ? 14.430 -7.959 -10.146 1.00 97.38 94 ILE A N 1
ATOM 748 C CA . ILE A 1 94 ? 13.638 -8.086 -8.919 1.00 97.38 94 ILE A CA 1
ATOM 749 C C . ILE A 1 94 ? 12.421 -8.969 -9.195 1.00 97.38 94 ILE A C 1
ATOM 751 O O . ILE A 1 94 ? 11.583 -8.604 -10.013 1.00 97.38 94 ILE A O 1
ATOM 755 N N . ASP A 1 95 ? 12.311 -10.083 -8.467 1.00 97.62 95 ASP A N 1
ATOM 756 C CA . ASP A 1 95 ? 11.190 -11.038 -8.557 1.00 97.62 95 ASP A CA 1
ATOM 757 C C . ASP A 1 95 ? 10.084 -10.773 -7.512 1.00 97.62 95 ASP A C 1
ATOM 759 O O . ASP A 1 95 ? 9.164 -11.573 -7.339 1.00 97.62 95 ASP A O 1
ATOM 763 N N . ASP A 1 96 ? 10.188 -9.675 -6.759 1.00 97.69 96 ASP A N 1
ATOM 764 C CA . ASP A 1 96 ? 9.137 -9.254 -5.835 1.00 97.69 96 ASP 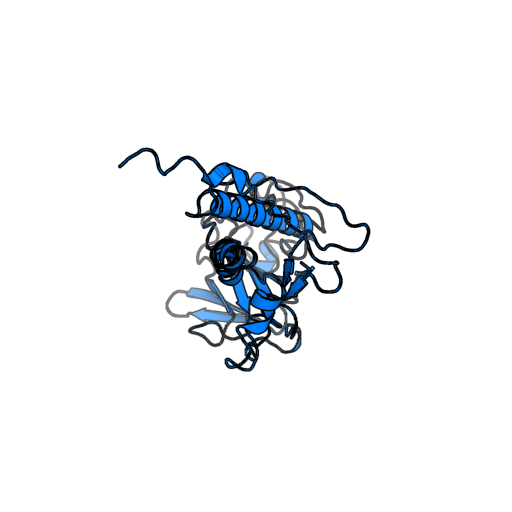A CA 1
ATOM 765 C C . ASP A 1 96 ? 7.884 -8.825 -6.618 1.00 97.69 96 ASP A C 1
ATOM 767 O O . ASP A 1 96 ? 7.985 -7.952 -7.474 1.00 97.69 96 ASP A O 1
ATOM 771 N N . PRO A 1 97 ? 6.688 -9.361 -6.329 1.00 96.12 97 PRO A N 1
ATOM 772 C CA . PRO A 1 97 ? 5.489 -9.092 -7.125 1.00 96.12 97 PRO A CA 1
ATOM 773 C C . PRO A 1 97 ? 5.023 -7.628 -7.098 1.00 96.12 97 PRO A C 1
ATOM 775 O O . PRO A 1 97 ? 4.298 -7.207 -7.996 1.00 96.12 97 PRO A O 1
ATOM 778 N N . TRP A 1 98 ? 5.409 -6.836 -6.093 1.00 95.44 98 TRP A N 1
ATOM 779 C CA . TRP A 1 98 ? 5.068 -5.415 -6.033 1.00 95.44 98 TRP A CA 1
ATOM 780 C C . TRP A 1 98 ? 6.131 -4.552 -6.717 1.00 95.44 98 TRP A C 1
ATOM 782 O O . TRP A 1 98 ? 5.788 -3.627 -7.449 1.00 95.44 98 TRP A O 1
ATOM 792 N N . PHE A 1 99 ? 7.410 -4.898 -6.550 1.00 96.81 99 PHE A N 1
ATOM 793 C CA . PHE A 1 99 ? 8.556 -4.195 -7.145 1.00 96.81 99 PHE A CA 1
ATOM 794 C C . PHE A 1 99 ? 9.097 -4.856 -8.424 1.00 96.81 99 PHE A C 1
ATOM 796 O O . PHE A 1 99 ? 10.239 -4.586 -8.799 1.00 96.81 99 PHE A O 1
ATOM 803 N N . SER A 1 100 ? 8.310 -5.725 -9.067 1.00 96.50 100 SER A N 1
ATOM 804 C CA . SER A 1 100 ? 8.775 -6.616 -10.138 1.00 96.50 100 SER A CA 1
ATOM 805 C C . SER A 1 100 ? 9.477 -5.831 -11.231 1.00 96.50 100 SER A C 1
ATOM 807 O O . SER A 1 100 ? 8.922 -4.865 -11.771 1.00 96.50 100 SER A O 1
ATOM 809 N N . ALA A 1 101 ? 10.711 -6.226 -11.522 1.00 96.00 101 ALA A N 1
ATOM 810 C CA . ALA A 1 101 ? 11.570 -5.547 -12.474 1.00 96.00 101 ALA A CA 1
ATOM 811 C C . ALA A 1 101 ? 12.548 -6.530 -13.115 1.00 96.00 101 ALA A C 1
ATOM 813 O O . ALA A 1 101 ? 13.703 -6.640 -12.708 1.00 96.00 101 ALA A O 1
ATOM 814 N N . THR A 1 102 ? 12.080 -7.260 -14.119 1.00 95.31 102 THR A N 1
ATOM 815 C CA . THR A 1 102 ? 12.853 -8.263 -14.863 1.00 95.31 102 THR A CA 1
ATOM 816 C C . THR A 1 102 ? 13.051 -7.878 -16.334 1.00 95.31 102 THR A C 1
ATOM 818 O O . THR A 1 102 ? 13.939 -8.412 -17.001 1.00 95.31 102 THR A O 1
ATOM 821 N N . THR A 1 103 ? 12.293 -6.890 -16.818 1.00 90.94 103 THR A N 1
ATOM 822 C CA . THR A 1 103 ? 12.301 -6.395 -18.200 1.00 90.94 103 THR A CA 1
ATOM 823 C C . THR A 1 103 ? 13.521 -5.526 -18.503 1.00 90.94 103 THR A C 1
ATOM 825 O O . THR A 1 103 ? 13.829 -4.580 -17.770 1.00 90.94 103 THR A O 1
ATOM 828 N N . ARG A 1 104 ? 14.189 -5.772 -19.639 1.00 86.56 104 ARG A N 1
ATOM 829 C CA . ARG A 1 104 ? 15.346 -4.967 -20.072 1.00 86.56 104 ARG A CA 1
ATOM 830 C C . ARG A 1 104 ? 14.962 -3.735 -20.916 1.00 86.56 104 ARG A C 1
ATOM 832 O O . ARG A 1 104 ? 13.976 -3.770 -21.657 1.00 86.56 104 ARG A O 1
ATOM 839 N N . PRO A 1 105 ? 15.772 -2.656 -20.890 1.00 78.75 105 PRO A N 1
ATOM 840 C CA . PRO A 1 105 ? 15.610 -1.462 -21.723 1.00 78.75 105 PRO A CA 1
ATOM 841 C C . PRO A 1 105 ? 15.372 -1.736 -23.214 1.00 78.75 105 PRO A C 1
ATOM 843 O O . PRO A 1 105 ? 14.407 -1.209 -23.780 1.00 78.75 105 PRO A O 1
ATOM 846 N N . ALA A 1 106 ? 16.203 -2.571 -23.852 1.00 71.88 106 ALA A N 1
ATOM 847 C CA . ALA A 1 1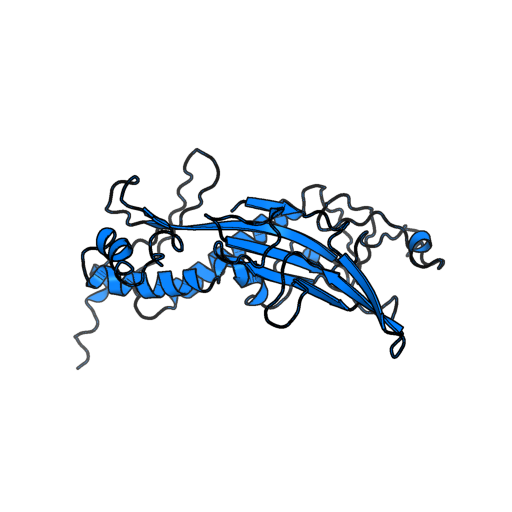06 ? 16.055 -2.908 -25.268 1.00 71.88 106 ALA A CA 1
ATOM 848 C C . ALA A 1 106 ? 14.717 -3.574 -25.599 1.00 71.88 106 ALA A C 1
ATOM 850 O O . ALA A 1 106 ? 14.172 -3.330 -26.677 1.00 71.88 106 ALA A O 1
ATOM 851 N N . GLU A 1 107 ? 14.168 -4.378 -24.687 1.00 70.50 107 GLU A N 1
ATOM 852 C CA . GLU A 1 107 ? 12.897 -5.080 -24.891 1.00 70.50 107 GLU A CA 1
ATOM 853 C C . GLU A 1 107 ? 11.724 -4.094 -24.902 1.00 70.50 107 GLU A C 1
ATOM 855 O O . GLU A 1 107 ? 10.834 -4.194 -25.748 1.00 70.50 107 GLU A O 1
ATOM 860 N N . ARG A 1 108 ? 11.758 -3.093 -24.012 1.00 67.62 108 ARG A N 1
ATOM 861 C CA . ARG A 1 108 ? 10.672 -2.120 -23.839 1.00 67.62 108 ARG A CA 1
ATOM 862 C C . ARG A 1 108 ? 10.739 -0.944 -24.810 1.00 67.62 108 ARG A C 1
ATOM 864 O O . ARG A 1 108 ? 9.719 -0.561 -25.379 1.00 67.62 108 ARG A O 1
ATOM 871 N N . TYR A 1 109 ? 11.921 -0.364 -25.014 1.00 65.75 109 TYR A N 1
ATOM 872 C CA . TYR A 1 109 ? 12.070 0.897 -25.753 1.00 65.75 109 TYR A CA 1
ATOM 873 C C . TYR A 1 109 ? 12.736 0.747 -27.120 1.00 65.75 109 TYR A C 1
ATOM 875 O O . TYR A 1 109 ? 12.824 1.733 -27.852 1.00 65.75 109 TYR A O 1
ATOM 883 N N . LYS A 1 110 ? 13.211 -0.455 -27.492 1.00 62.03 110 LYS A N 1
ATOM 884 C CA . LYS A 1 110 ? 14.022 -0.677 -28.708 1.00 62.03 110 LYS A CA 1
ATOM 885 C C . LYS A 1 110 ? 15.202 0.309 -28.821 1.00 62.03 110 LYS A C 1
ATOM 887 O O . LYS A 1 110 ? 15.629 0.650 -29.924 1.00 62.03 110 LYS A O 1
ATOM 892 N N . LYS A 1 111 ? 15.696 0.804 -27.680 1.00 60.59 111 LYS A N 1
ATOM 893 C CA . LYS A 1 111 ? 16.826 1.733 -27.552 1.00 60.59 111 LYS A CA 1
ATOM 894 C C . LYS A 1 111 ? 17.968 1.036 -26.819 1.00 60.59 111 LYS A C 1
ATOM 896 O O . LYS A 1 111 ? 17.726 0.230 -25.933 1.00 60.59 111 LYS A O 1
ATOM 901 N N . THR A 1 112 ? 19.198 1.411 -27.154 1.00 57.12 112 THR A N 1
ATOM 902 C CA . THR A 1 112 ? 20.458 0.792 -26.705 1.00 57.12 112 THR A CA 1
ATOM 903 C C . THR A 1 112 ? 20.888 1.147 -25.275 1.00 57.12 112 THR A C 1
ATOM 905 O O . THR A 1 112 ? 22.054 0.969 -24.933 1.00 57.12 112 THR A O 1
ATOM 908 N N . TYR A 1 113 ? 19.993 1.665 -24.427 1.00 62.59 113 TYR A N 1
ATOM 909 C CA . TYR A 1 113 ? 20.307 1.995 -23.027 1.00 62.59 113 TYR A CA 1
ATOM 910 C C . TYR A 1 113 ? 20.337 0.741 -22.140 1.00 62.59 113 TYR A C 1
ATOM 912 O O . TYR A 1 113 ? 19.793 0.748 -21.043 1.00 62.59 113 TYR A O 1
ATOM 920 N N . ASP A 1 114 ? 20.927 -0.348 -22.630 1.00 65.62 114 ASP A N 1
ATOM 921 C CA . ASP A 1 114 ? 20.932 -1.640 -21.941 1.00 65.62 114 ASP A CA 1
ATOM 922 C C . ASP A 1 114 ? 21.831 -1.644 -20.707 1.00 65.62 114 ASP A C 1
ATOM 924 O O . ASP A 1 114 ? 21.626 -2.451 -19.799 1.00 65.62 114 ASP A O 1
ATOM 928 N N . GLU A 1 115 ? 22.803 -0.729 -20.653 1.00 68.12 115 GLU A N 1
ATOM 929 C CA . GLU A 1 115 ? 23.823 -0.705 -19.616 1.00 68.12 115 GLU A CA 1
ATOM 930 C C . GLU A 1 115 ? 24.135 0.715 -19.129 1.00 68.12 115 GLU A C 1
ATOM 932 O O . GLU A 1 115 ? 24.211 1.667 -19.908 1.00 68.12 115 GLU A O 1
ATOM 937 N N . VAL A 1 116 ? 24.387 0.836 -17.825 1.00 68.62 116 VAL A N 1
ATOM 938 C CA . VAL A 1 116 ? 25.073 1.983 -17.213 1.00 68.62 116 VAL A CA 1
ATOM 939 C C . VAL A 1 116 ? 26.355 1.453 -16.590 1.00 68.62 116 VAL A C 1
ATOM 941 O O . VAL A 1 116 ? 26.320 0.511 -15.799 1.00 68.62 116 VAL A O 1
ATOM 944 N N . ASP A 1 117 ? 27.494 2.020 -16.991 1.00 71.56 117 ASP A N 1
ATOM 945 C CA . ASP A 1 117 ? 28.836 1.578 -16.582 1.00 71.56 117 ASP A CA 1
ATOM 946 C C . ASP A 1 117 ? 29.111 0.079 -16.842 1.00 71.56 117 ASP A C 1
ATOM 948 O O . ASP A 1 117 ? 29.805 -0.585 -16.072 1.00 71.56 117 ASP A O 1
ATOM 952 N N . GLY A 1 118 ? 28.542 -0.481 -17.918 1.00 74.81 118 GLY A N 1
ATOM 953 C CA . GLY A 1 118 ? 28.695 -1.898 -18.281 1.00 74.81 118 GLY A CA 1
ATOM 954 C C . GLY A 1 118 ? 27.868 -2.873 -17.433 1.00 74.81 118 GLY A C 1
ATOM 955 O O . GLY A 1 118 ? 28.069 -4.083 -17.516 1.00 74.81 118 GLY A O 1
ATOM 956 N N . SER A 1 119 ? 26.967 -2.367 -16.583 1.00 79.75 119 SER A N 1
ATOM 957 C CA . SER A 1 119 ? 26.035 -3.184 -15.798 1.00 79.75 119 SER A CA 1
ATOM 958 C C . SER A 1 119 ? 24.637 -3.137 -16.412 1.00 79.75 119 SER A C 1
ATOM 960 O O . SER A 1 119 ? 24.178 -2.035 -16.728 1.00 79.75 119 SER A O 1
ATOM 962 N N . PRO A 1 120 ? 23.939 -4.282 -16.547 1.00 86.44 120 PRO A N 1
ATOM 963 C CA . PRO A 1 120 ? 22.598 -4.311 -17.114 1.00 86.44 120 PRO A CA 1
ATOM 964 C C . PRO A 1 120 ? 21.626 -3.500 -16.256 1.00 86.44 120 PRO A C 1
ATOM 966 O O . PRO A 1 120 ? 21.674 -3.552 -15.024 1.00 86.44 120 PRO A O 1
ATOM 969 N N . LEU A 1 121 ? 20.730 -2.774 -16.917 1.00 90.00 121 LEU A N 1
ATOM 970 C CA . LEU A 1 121 ? 19.590 -2.132 -16.274 1.00 90.00 121 LEU A CA 1
ATOM 971 C C . LEU A 1 121 ? 18.318 -2.950 -16.470 1.00 90.00 121 LEU A C 1
ATOM 973 O O . LEU A 1 121 ? 18.133 -3.612 -17.490 1.00 90.00 121 LEU A O 1
ATOM 977 N N . PHE A 1 122 ? 17.423 -2.847 -15.496 1.00 92.62 122 PHE A N 1
ATOM 978 C CA . PHE A 1 122 ? 16.090 -3.428 -15.531 1.00 92.62 122 PHE A CA 1
ATOM 979 C C . PHE A 1 122 ? 15.057 -2.342 -15.233 1.00 92.62 122 PHE A C 1
ATOM 981 O O . PHE A 1 122 ? 15.314 -1.410 -14.465 1.00 92.62 122 PHE A O 1
ATOM 988 N N . PHE A 1 123 ? 13.895 -2.454 -15.861 1.00 91.06 123 PHE A N 1
ATOM 989 C CA . PHE A 1 123 ? 12.732 -1.609 -15.617 1.00 91.06 123 PHE A CA 1
ATOM 990 C C . PHE A 1 123 ? 11.666 -2.403 -14.889 1.00 91.06 123 PHE A C 1
ATOM 992 O O . PHE A 1 123 ? 11.615 -3.625 -15.017 1.00 91.06 123 PHE A O 1
ATOM 999 N N . SER A 1 124 ? 10.774 -1.695 -14.197 1.00 92.81 124 SER A N 1
ATOM 1000 C CA . SER A 1 124 ? 9.594 -2.348 -13.649 1.00 92.81 124 SER A CA 1
ATOM 1001 C C . SER A 1 124 ? 8.771 -3.000 -14.763 1.00 92.81 124 SER A C 1
ATOM 1003 O O . SER A 1 124 ? 8.535 -2.389 -15.814 1.00 92.81 124 SER A O 1
ATOM 1005 N N . ASP A 1 125 ? 8.356 -4.242 -14.527 1.00 92.56 125 ASP A N 1
ATOM 1006 C CA . ASP A 1 125 ? 7.609 -5.062 -15.488 1.00 92.56 125 ASP A CA 1
ATOM 1007 C C . ASP A 1 125 ? 6.240 -4.451 -15.788 1.00 92.56 125 ASP A C 1
ATOM 1009 O O . ASP A 1 125 ? 5.752 -4.498 -16.919 1.00 92.56 125 ASP A O 1
ATOM 1013 N N . PHE A 1 126 ? 5.677 -3.764 -14.794 1.00 91.88 126 PHE A N 1
ATOM 1014 C CA . PHE A 1 126 ? 4.454 -2.990 -14.913 1.00 91.88 126 PHE A CA 1
ATOM 1015 C C . PHE A 1 126 ? 4.728 -1.534 -14.525 1.00 91.88 126 PHE A C 1
ATOM 1017 O O . PHE A 1 126 ? 5.524 -1.262 -13.635 1.00 91.88 126 PHE A O 1
ATOM 1024 N N . PRO A 1 127 ? 4.094 -0.547 -15.177 1.00 87.56 127 PRO A N 1
ATOM 1025 C CA . PRO A 1 127 ? 4.266 0.852 -14.789 1.00 87.56 127 PRO A CA 1
ATOM 1026 C C . PRO A 1 127 ? 3.771 1.135 -13.365 1.00 87.56 127 PRO A C 1
ATOM 1028 O O . PRO A 1 127 ? 4.275 2.050 -12.717 1.00 87.56 127 PRO A O 1
ATOM 1031 N N . GLY A 1 128 ? 2.811 0.348 -12.882 1.00 93.38 128 GLY A N 1
ATOM 1032 C CA . GLY A 1 128 ? 2.508 0.274 -11.469 1.00 93.38 128 GLY A CA 1
ATOM 1033 C C . GLY A 1 128 ? 1.913 -1.067 -11.070 1.00 93.38 128 GLY A C 1
ATOM 1034 O O . GLY A 1 128 ? 1.290 -1.756 -11.877 1.00 93.38 128 GLY A O 1
ATOM 1035 N N . SER A 1 129 ? 2.121 -1.412 -9.807 1.00 95.62 129 SER A N 1
ATOM 1036 C CA . SER A 1 129 ? 1.742 -2.697 -9.222 1.00 95.62 129 SER A CA 1
ATOM 1037 C C . SER A 1 129 ? 0.836 -2.472 -8.021 1.00 95.62 129 SER A C 1
ATOM 1039 O O . SER A 1 129 ? 1.027 -1.516 -7.268 1.00 95.62 129 SER A O 1
ATOM 1041 N N . VAL A 1 130 ? -0.152 -3.343 -7.819 1.00 95.38 130 VAL A N 1
ATOM 1042 C CA . VAL A 1 130 ? -1.178 -3.147 -6.784 1.00 95.38 130 VAL A CA 1
ATOM 1043 C C . VAL A 1 130 ? -1.112 -4.247 -5.736 1.00 95.38 130 VAL A C 1
ATOM 1045 O O . VAL A 1 130 ? -1.024 -5.424 -6.069 1.00 95.38 130 VAL A O 1
ATOM 1048 N N . ILE A 1 131 ? -1.206 -3.863 -4.466 1.00 94.88 131 ILE A N 1
ATOM 1049 C CA . ILE A 1 131 ? -1.499 -4.768 -3.351 1.00 94.88 131 ILE A CA 1
ATOM 1050 C C . ILE A 1 131 ? -2.888 -4.438 -2.820 1.00 94.88 131 ILE A C 1
ATOM 1052 O O . ILE A 1 131 ? -3.224 -3.267 -2.664 1.00 94.88 131 ILE A O 1
ATOM 1056 N N . ALA A 1 132 ? -3.676 -5.463 -2.508 1.00 93.56 132 ALA A N 1
ATOM 1057 C CA . ALA A 1 132 ? -4.906 -5.321 -1.743 1.00 93.56 132 ALA A CA 1
ATOM 1058 C C . ALA A 1 132 ? -4.687 -5.760 -0.302 1.00 93.56 132 ALA A C 1
ATOM 1060 O O . ALA A 1 132 ? -4.115 -6.822 -0.063 1.00 93.56 132 ALA A O 1
ATOM 1061 N N . CYS A 1 133 ? -5.204 -4.982 0.639 1.00 90.81 133 CYS A N 1
ATOM 1062 C CA . CYS A 1 133 ? -5.215 -5.273 2.060 1.00 90.81 133 CYS A CA 1
ATOM 1063 C C . CYS A 1 133 ? -6.654 -5.298 2.576 1.00 90.81 133 CYS A C 1
ATOM 1065 O O . CYS A 1 133 ? -7.382 -4.319 2.449 1.00 90.81 133 CYS A O 1
ATOM 1067 N N . ALA A 1 134 ? -7.054 -6.411 3.184 1.00 90.38 134 ALA A N 1
ATOM 1068 C CA . ALA A 1 134 ? -8.294 -6.535 3.934 1.00 90.38 134 ALA A CA 1
ATOM 1069 C C . ALA A 1 134 ? -8.025 -6.284 5.424 1.00 90.38 134 ALA A C 1
ATOM 1071 O O . ALA A 1 134 ? -7.117 -6.879 6.026 1.00 90.38 134 ALA A O 1
ATOM 1072 N N . SER A 1 135 ? -8.817 -5.406 6.030 1.00 85.44 135 SER A N 1
ATOM 1073 C CA . SER A 1 135 ? -8.667 -5.009 7.427 1.00 85.44 135 SER A CA 1
ATOM 1074 C C . SER A 1 135 ? -10.009 -4.940 8.149 1.00 85.44 135 SER A C 1
ATOM 1076 O O . SER A 1 135 ? -11.050 -4.669 7.558 1.00 85.44 135 SER A O 1
ATOM 1078 N N . GLN A 1 136 ? -9.965 -5.232 9.444 1.00 84.12 136 GLN A N 1
ATOM 1079 C CA . GLN A 1 136 ? -11.100 -5.166 10.354 1.00 84.12 136 GLN A CA 1
ATOM 1080 C C . GLN A 1 136 ? -10.653 -4.390 11.582 1.00 84.12 136 GLN A C 1
ATOM 1082 O O . GLN A 1 136 ? -9.576 -4.657 12.118 1.00 84.12 136 GLN A O 1
ATOM 1087 N N . ILE A 1 137 ? -11.479 -3.446 12.025 1.00 81.81 137 ILE A N 1
ATOM 1088 C CA . ILE A 1 137 ? -11.259 -2.726 13.277 1.00 81.81 137 ILE A CA 1
ATOM 1089 C C . ILE A 1 137 ? -12.236 -3.289 14.305 1.00 81.81 137 ILE A C 1
ATOM 1091 O O . ILE A 1 137 ? -13.446 -3.355 14.076 1.00 81.81 137 ILE A O 1
ATOM 1095 N N . LEU A 1 138 ? -11.683 -3.714 15.437 1.00 84.06 138 LEU A N 1
ATOM 1096 C CA . LEU A 1 138 ? -12.422 -4.222 16.584 1.00 84.06 138 LEU A CA 1
ATOM 1097 C C . LEU A 1 138 ? -12.260 -3.238 17.736 1.00 84.06 138 LEU A C 1
ATOM 1099 O O . LEU A 1 138 ? -11.144 -2.871 18.101 1.00 84.06 138 LEU A O 1
ATOM 1103 N N . TYR A 1 139 ? -13.379 -2.843 18.325 1.00 84.88 139 TYR A N 1
ATOM 1104 C CA . TYR A 1 139 ? -13.416 -2.036 19.532 1.00 84.88 139 TYR A CA 1
ATOM 1105 C C . TYR A 1 139 ? -13.706 -2.936 20.715 1.00 84.88 139 TYR A C 1
ATOM 1107 O O . TYR A 1 139 ? -14.760 -3.567 20.748 1.00 84.88 139 TYR A O 1
ATOM 1115 N N . CYS A 1 140 ? -12.787 -2.981 21.677 1.00 87.31 140 CYS A N 1
ATOM 1116 C CA . CYS A 1 140 ? -12.904 -3.855 22.833 1.00 87.31 140 CYS A CA 1
ATOM 1117 C C . CYS A 1 140 ? -12.914 -3.078 24.152 1.00 87.31 140 CYS A C 1
ATOM 1119 O O . CYS A 1 140 ? -12.045 -2.236 24.376 1.00 87.31 140 CYS A O 1
ATOM 1121 N N . ASN A 1 141 ? -13.855 -3.400 25.041 1.00 88.75 141 ASN A N 1
ATOM 1122 C CA . ASN A 1 141 ? -13.806 -3.009 26.444 1.00 88.75 141 ASN A CA 1
ATOM 1123 C C . ASN A 1 141 ? -13.000 -4.064 27.236 1.00 88.75 141 ASN A C 1
ATOM 1125 O O . ASN A 1 141 ? -13.446 -5.212 27.325 1.00 88.75 141 ASN A O 1
ATOM 1129 N N . PRO A 1 142 ? -11.844 -3.701 27.825 1.00 87.88 142 PRO A N 1
ATOM 1130 C CA . PRO A 1 142 ? -11.006 -4.635 28.578 1.00 87.88 142 PRO A CA 1
ATOM 1131 C C . PRO A 1 142 ? -11.640 -5.133 29.887 1.00 87.88 142 PRO A C 1
ATOM 1133 O O . PRO A 1 142 ? -11.226 -6.176 30.390 1.00 87.88 142 PRO A O 1
ATOM 1136 N N . ASP A 1 143 ? -12.639 -4.429 30.425 1.00 88.81 143 ASP A N 1
ATOM 1137 C CA . ASP A 1 143 ? -13.330 -4.811 31.662 1.00 88.81 143 ASP A CA 1
ATOM 1138 C C . ASP A 1 143 ? -14.396 -5.896 31.433 1.00 88.81 143 ASP A C 1
ATOM 1140 O O . ASP A 1 143 ? -14.958 -6.449 32.382 1.00 88.81 143 ASP A O 1
ATOM 1144 N N . LEU A 1 144 ? -14.678 -6.226 30.167 1.00 86.31 144 LEU A N 1
ATOM 1145 C CA . LEU A 1 144 ? -15.645 -7.245 29.776 1.00 86.31 144 LEU A CA 1
ATOM 1146 C C . LEU A 1 144 ? -14.954 -8.533 29.289 1.00 86.31 144 LEU A C 1
ATOM 1148 O O . LEU A 1 144 ? -13.863 -8.494 28.721 1.00 86.31 144 LEU A O 1
ATOM 1152 N N . PRO A 1 145 ? -15.595 -9.710 29.441 1.00 85.50 145 PRO A N 1
ATOM 1153 C CA . PRO A 1 145 ? -15.062 -10.959 28.903 1.00 85.50 145 PRO A CA 1
ATOM 1154 C C . PRO A 1 145 ? -14.892 -10.901 27.380 1.00 85.50 145 PRO A C 1
ATOM 1156 O O . PRO A 1 145 ? -15.793 -10.450 26.676 1.00 85.50 145 PRO A O 1
ATOM 1159 N N . SER A 1 146 ? -13.810 -11.474 26.844 1.00 73.31 146 SER A N 1
ATOM 1160 C CA . SER A 1 146 ? -13.425 -11.373 25.420 1.00 73.31 146 SER A CA 1
ATOM 1161 C C . SER A 1 146 ? -14.504 -11.788 24.408 1.00 73.31 146 SER A C 1
ATOM 1163 O O . SER A 1 146 ? -14.451 -11.375 23.258 1.00 73.31 146 SER A O 1
ATOM 1165 N N . ARG A 1 147 ? -15.489 -12.607 24.809 1.00 72.31 147 ARG A N 1
ATOM 1166 C CA . ARG A 1 147 ? -16.596 -13.047 23.936 1.00 72.31 147 ARG A CA 1
ATOM 1167 C C . ARG A 1 147 ? -17.713 -12.017 23.758 1.00 72.31 147 ARG A C 1
ATOM 1169 O O . ARG A 1 147 ? -18.485 -12.145 22.820 1.00 72.31 147 ARG A O 1
ATOM 1176 N N . VAL A 1 148 ? -17.837 -11.065 24.677 1.00 76.88 148 VAL A N 1
ATOM 1177 C CA . VAL A 1 148 ? -18.892 -10.031 24.680 1.00 76.88 148 VAL A CA 1
ATOM 1178 C C . VAL A 1 148 ? -18.315 -8.620 24.746 1.00 76.88 148 VAL A C 1
ATOM 1180 O O . VAL A 1 148 ? -19.025 -7.648 24.529 1.00 76.88 148 VAL A O 1
ATOM 1183 N N . GLY A 1 149 ? -17.024 -8.516 25.051 1.00 81.94 149 GLY A N 1
ATOM 1184 C CA . GLY A 1 149 ? -16.309 -7.270 25.239 1.00 81.94 149 GLY A CA 1
ATOM 1185 C C . GLY A 1 149 ? -15.748 -6.667 23.964 1.00 81.94 149 GLY A C 1
ATOM 1186 O O . GLY A 1 149 ? -15.012 -5.708 24.095 1.00 81.94 149 GLY A O 1
ATOM 1187 N N . CYS A 1 150 ? -16.052 -7.180 22.767 1.00 85.00 150 CYS A N 1
ATOM 1188 C CA . CYS A 1 150 ? -15.582 -6.602 21.507 1.00 85.00 150 CYS A CA 1
ATOM 1189 C C . CYS A 1 150 ? -16.712 -6.476 20.483 1.00 85.00 150 CYS A C 1
ATOM 1191 O O . CYS A 1 150 ? -17.548 -7.371 20.379 1.00 85.00 150 CYS A O 1
ATOM 1193 N N . VAL A 1 151 ? -16.694 -5.403 19.694 1.00 81.19 151 VAL A N 1
ATOM 1194 C CA . VAL A 1 151 ? -17.594 -5.187 18.552 1.00 81.19 151 VAL A CA 1
ATOM 1195 C C . VAL A 1 151 ? -16.811 -4.720 17.334 1.00 81.19 151 VAL A C 1
ATOM 1197 O O . VAL A 1 151 ? -15.763 -4.083 17.458 1.00 81.19 151 VAL A O 1
ATOM 1200 N N . THR A 1 152 ? -17.321 -5.021 16.146 1.00 77.19 152 THR A N 1
ATOM 1201 C CA . THR A 1 152 ? -16.713 -4.564 14.892 1.00 77.19 152 THR A CA 1
ATOM 1202 C C . THR A 1 152 ? -17.107 -3.119 14.592 1.00 77.19 152 THR A C 1
ATOM 1204 O O . THR A 1 152 ? -18.264 -2.727 14.764 1.00 77.19 152 THR A O 1
ATOM 1207 N N . SER A 1 153 ? -16.155 -2.317 14.109 1.00 69.44 153 SER A N 1
ATOM 1208 C CA . SER A 1 153 ? -16.377 -0.897 13.808 1.00 69.44 153 SER A CA 1
ATOM 1209 C C . SER A 1 153 ? -17.496 -0.647 12.799 1.00 69.44 153 SER A C 1
ATOM 1211 O O . SER A 1 153 ? -18.235 0.326 12.916 1.00 69.44 153 SER A O 1
ATOM 1213 N N . ARG A 1 154 ? -17.650 -1.534 11.813 1.00 62.62 154 ARG A N 1
ATOM 1214 C CA . ARG A 1 154 ? -18.544 -1.307 10.669 1.00 62.62 154 ARG A CA 1
ATOM 1215 C C . ARG A 1 154 ? -19.729 -2.270 10.572 1.00 62.62 154 ARG A C 1
ATOM 1217 O O . ARG A 1 154 ? -20.678 -1.942 9.868 1.00 62.62 154 ARG A O 1
ATOM 1224 N N . GLY A 1 155 ? -19.725 -3.398 11.290 1.00 51.28 155 GLY A N 1
ATOM 1225 C CA . GLY A 1 155 ? -20.854 -4.340 11.336 1.00 51.28 155 GLY A CA 1
ATOM 1226 C C . GLY A 1 155 ? -21.834 -4.064 12.480 1.00 51.28 155 GLY A C 1
ATOM 1227 O O . GLY A 1 155 ? -23.046 -4.047 12.267 1.00 51.28 155 GLY A O 1
ATOM 1228 N N . ASP A 1 156 ? -21.309 -3.775 13.674 1.00 50.22 156 ASP A N 1
ATOM 1229 C CA . ASP A 1 156 ? -22.108 -3.695 14.907 1.00 50.22 156 ASP A CA 1
ATOM 1230 C C . ASP A 1 156 ? -22.382 -2.256 15.369 1.00 50.22 156 ASP A C 1
ATOM 1232 O O . ASP A 1 156 ? -23.430 -1.981 15.952 1.00 50.22 156 ASP A O 1
ATOM 1236 N N . LEU A 1 157 ? -21.461 -1.319 15.107 1.00 49.06 157 LEU A N 1
ATOM 1237 C CA . LEU A 1 157 ? -21.613 0.080 15.537 1.00 49.06 157 LEU A CA 1
ATOM 1238 C C . LEU A 1 157 ? -22.393 0.944 14.559 1.00 49.06 157 LEU A C 1
ATOM 1240 O O . LEU A 1 157 ? -23.132 1.830 14.977 1.00 49.06 157 LEU A O 1
ATOM 1244 N N . LEU A 1 158 ? -22.240 0.690 13.261 1.00 48.53 158 LEU A N 1
ATOM 1245 C CA . LEU A 1 158 ? -22.905 1.474 12.226 1.00 48.53 158 LEU A CA 1
ATOM 1246 C C . LEU A 1 158 ? -24.265 0.934 11.823 1.00 48.53 158 LEU A C 1
ATOM 1248 O O . LEU A 1 158 ? -24.897 1.608 11.021 1.00 48.53 158 LEU A O 1
ATOM 1252 N N . GLY A 1 159 ? -24.706 -0.194 12.401 1.00 41.06 159 GLY A N 1
ATOM 1253 C CA . GLY A 1 159 ? -26.047 -0.767 12.311 1.00 41.06 159 GLY A CA 1
ATOM 1254 C C . GLY A 1 159 ? -26.767 -0.484 10.995 1.00 41.06 159 GLY A C 1
ATOM 1255 O O . GLY A 1 159 ? -27.265 0.618 10.785 1.00 41.06 159 GLY A O 1
ATOM 1256 N N . ALA A 1 160 ? -26.974 -1.509 10.167 1.00 41.81 160 ALA A N 1
ATOM 1257 C CA . ALA A 1 160 ? -27.822 -1.453 8.966 1.00 41.81 160 ALA A CA 1
ATOM 1258 C C . ALA A 1 160 ? -29.249 -0.879 9.197 1.00 41.81 160 ALA A C 1
ATOM 1260 O O . ALA A 1 160 ? -30.026 -0.733 8.255 1.00 41.81 160 ALA A O 1
ATOM 1261 N N . ASN A 1 161 ? -29.598 -0.534 10.442 1.00 42.97 161 ASN A N 1
ATOM 1262 C CA . ASN A 1 161 ? -30.739 0.266 10.827 1.00 42.97 161 ASN A CA 1
ATOM 1263 C C . ASN A 1 161 ? -30.325 1.392 11.820 1.00 42.97 161 ASN A C 1
ATOM 1265 O O . ASN A 1 161 ? -29.934 1.081 12.950 1.00 42.97 161 ASN A O 1
ATOM 1269 N N . PRO A 1 162 ? -30.457 2.690 11.473 1.00 46.53 162 PRO A N 1
ATOM 1270 C CA . PRO A 1 162 ? -30.103 3.816 12.352 1.00 46.53 162 PRO A CA 1
ATOM 1271 C C . PRO A 1 162 ? -30.916 3.881 13.661 1.00 46.53 162 PRO A C 1
ATOM 1273 O O . PRO A 1 162 ? -30.567 4.637 14.562 1.00 46.53 162 PRO A O 1
ATOM 1276 N N . ALA A 1 163 ? -31.971 3.069 13.800 1.00 45.88 163 ALA A N 1
ATOM 1277 C CA . ALA A 1 163 ? -32.733 2.920 15.039 1.00 45.88 163 ALA A CA 1
ATOM 1278 C C . ALA A 1 163 ? -32.007 2.118 16.146 1.00 45.88 163 ALA A C 1
ATOM 1280 O O . ALA A 1 163 ? -32.357 2.288 17.308 1.00 45.88 163 ALA A O 1
ATOM 1281 N N . ASN A 1 164 ? -30.994 1.301 15.807 1.00 45.81 164 ASN A N 1
ATOM 1282 C CA . ASN A 1 164 ? -30.248 0.444 16.755 1.00 45.81 164 ASN A CA 1
ATOM 1283 C C . ASN A 1 164 ? -28.749 0.806 16.841 1.00 45.81 164 ASN A C 1
ATOM 1285 O O . ASN A 1 164 ? -27.952 0.105 17.461 1.00 45.81 164 ASN A O 1
ATOM 1289 N N . GLN A 1 165 ? -28.341 1.905 16.199 1.00 48.47 165 GLN A N 1
ATOM 1290 C CA . GLN A 1 165 ? -26.941 2.342 16.085 1.00 48.47 165 GLN A CA 1
ATOM 1291 C C . GLN A 1 165 ? -26.324 2.730 17.448 1.00 48.47 165 GLN A C 1
ATOM 1293 O O . GLN A 1 165 ? -25.109 2.763 17.620 1.00 48.47 165 GLN A O 1
ATOM 1298 N N . SER A 1 166 ? -27.166 2.998 18.452 1.00 51.22 166 SER A N 1
ATOM 1299 C CA . SER A 1 166 ? -26.761 3.276 19.833 1.00 51.22 166 SER A CA 1
ATOM 1300 C C 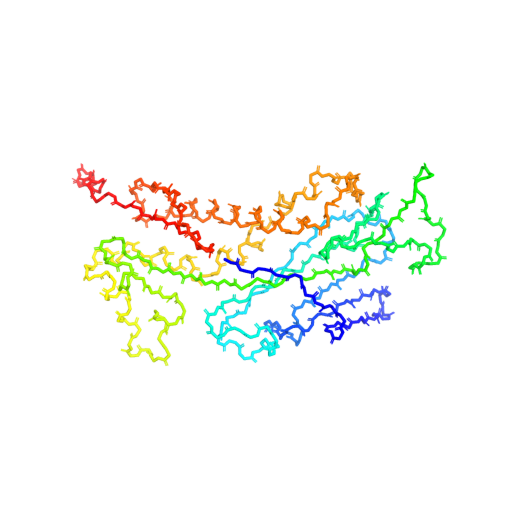. SER A 1 166 ? -26.368 2.038 20.638 1.00 51.22 166 SER A C 1
ATOM 1302 O O . SER A 1 166 ? -25.776 2.194 21.710 1.00 51.22 166 SER A O 1
ATOM 1304 N N . ASP A 1 167 ? -26.687 0.832 20.166 1.00 60.50 167 ASP A N 1
ATOM 1305 C CA . ASP A 1 167 ? -26.750 -0.335 21.048 1.00 60.50 167 ASP A CA 1
ATOM 1306 C C . ASP A 1 167 ? -25.381 -0.996 21.236 1.00 60.50 167 ASP A C 1
ATOM 1308 O O . ASP A 1 167 ? -25.057 -1.393 22.351 1.00 60.50 167 ASP A O 1
ATOM 1312 N N . GLY A 1 168 ? -24.521 -1.023 20.210 1.00 70.69 168 GLY A N 1
ATOM 1313 C CA . GLY A 1 168 ? -23.198 -1.661 20.290 1.00 70.69 168 GLY A CA 1
ATOM 1314 C C . GLY A 1 168 ? -22.214 -0.947 21.228 1.00 70.69 168 GLY A C 1
ATOM 1315 O O . GLY A 1 168 ? -21.678 -1.557 22.153 1.00 70.69 168 GLY A O 1
ATOM 1316 N N . ILE A 1 169 ? -22.014 0.369 21.052 1.00 77.56 169 ILE A N 1
ATOM 1317 C CA . ILE A 1 169 ? -21.146 1.165 21.946 1.00 77.56 169 ILE A CA 1
ATOM 1318 C C . ILE A 1 169 ? -21.718 1.205 23.365 1.00 77.56 169 ILE A C 1
ATOM 1320 O O . ILE A 1 169 ? -20.957 1.116 24.323 1.00 77.56 169 ILE A O 1
ATOM 1324 N N . SER A 1 170 ? -23.039 1.350 23.522 1.00 80.75 170 SER A N 1
ATOM 1325 C CA . SER A 1 170 ? -23.651 1.432 24.855 1.00 80.75 170 SER A CA 1
ATOM 1326 C C . SER A 1 170 ? -23.656 0.090 25.585 1.00 80.75 170 SER A C 1
ATOM 1328 O O . SER A 1 170 ? -23.603 0.084 26.813 1.00 80.75 170 SER A O 1
ATOM 1330 N N . ALA A 1 171 ? -23.684 -1.030 24.853 1.00 81.56 171 ALA A N 1
ATOM 1331 C CA . ALA A 1 171 ? -23.508 -2.365 25.416 1.00 81.56 171 ALA A CA 1
ATOM 1332 C C . ALA A 1 171 ? -22.069 -2.606 25.889 1.00 81.56 171 ALA A C 1
ATOM 1334 O O . ALA A 1 171 ? -21.874 -3.232 26.929 1.00 81.56 171 ALA A O 1
ATOM 1335 N N . LEU A 1 172 ? -21.071 -2.093 25.160 1.00 85.94 172 LEU A N 1
ATOM 1336 C CA . LEU A 1 172 ? -19.670 -2.200 25.566 1.00 85.94 172 LEU A CA 1
ATOM 1337 C C . LEU A 1 172 ? -19.306 -1.247 26.703 1.00 85.94 172 LEU A C 1
ATOM 1339 O O . LEU A 1 172 ? -18.652 -1.662 27.651 1.00 85.94 172 LEU A O 1
ATOM 1343 N N . TRP A 1 173 ? -19.729 0.013 26.633 1.00 88.56 173 TRP A N 1
ATOM 1344 C CA . TRP A 1 173 ? -19.464 1.034 27.646 1.00 88.56 173 TRP A CA 1
ATOM 1345 C C . TRP A 1 173 ? -20.790 1.575 28.168 1.00 88.56 173 TRP A C 1
ATOM 1347 O O . TRP A 1 173 ? -21.384 2.492 27.593 1.00 88.56 173 TRP A O 1
ATOM 1357 N N . SER A 1 174 ? -21.279 0.998 29.267 1.00 88.88 174 SER A N 1
ATOM 1358 C CA . SER A 1 174 ? -22.553 1.387 29.882 1.00 88.88 174 SER A CA 1
ATOM 1359 C C . SER A 1 174 ? -22.493 2.751 30.578 1.00 88.88 174 SER A C 1
ATOM 1361 O O . SER A 1 174 ? -23.517 3.440 30.641 1.00 88.88 174 SER A O 1
ATOM 1363 N N . ASP A 1 175 ? -21.317 3.176 31.046 1.00 90.31 175 ASP A N 1
ATOM 1364 C CA . ASP A 1 175 ? -21.112 4.496 31.647 1.00 90.31 175 ASP A CA 1
ATOM 1365 C C . ASP A 1 175 ? -21.060 5.595 30.557 1.00 90.31 175 ASP A C 1
ATOM 1367 O O . ASP A 1 175 ? -20.259 5.510 29.618 1.00 90.31 175 ASP A O 1
ATOM 1371 N N . PRO A 1 176 ? -21.900 6.648 30.639 1.00 88.50 176 PRO A N 1
ATOM 1372 C CA . PRO A 1 176 ? -21.808 7.806 29.750 1.00 88.50 176 PRO A CA 1
ATOM 1373 C C . PRO A 1 176 ? -20.423 8.465 29.697 1.00 88.50 176 PRO A C 1
ATOM 1375 O O . PRO A 1 176 ? -20.049 8.983 28.641 1.00 88.50 176 PRO A O 1
ATOM 1378 N N . LYS A 1 177 ? -19.676 8.460 30.807 1.00 87.62 177 LYS A N 1
ATOM 1379 C CA . LYS A 1 177 ? -18.338 9.048 30.902 1.00 87.62 177 LYS A CA 1
ATOM 1380 C C . LYS A 1 177 ? -17.352 8.283 30.024 1.00 87.62 177 LYS A C 1
ATOM 1382 O O . LYS A 1 177 ? -16.705 8.902 29.180 1.00 87.62 177 LYS A O 1
ATOM 1387 N N . ASP A 1 178 ? -17.329 6.959 30.123 1.00 87.12 178 ASP A N 1
ATOM 1388 C CA . ASP A 1 178 ? -16.456 6.114 29.302 1.00 87.12 178 ASP A CA 1
ATOM 1389 C C . ASP A 1 178 ? -16.789 6.265 27.816 1.00 87.12 178 ASP A C 1
ATOM 1391 O O . ASP A 1 178 ? -15.901 6.477 26.991 1.00 87.12 178 ASP A O 1
ATOM 1395 N N . ARG A 1 179 ? -18.086 6.289 27.470 1.00 86.88 179 ARG A N 1
ATOM 1396 C CA . ARG A 1 179 ? -18.536 6.544 26.089 1.00 86.88 179 ARG A CA 1
ATOM 1397 C C . ARG A 1 179 ? -18.030 7.870 25.538 1.00 86.88 179 ARG A C 1
ATOM 1399 O O . ARG A 1 179 ? -17.627 7.938 24.378 1.00 86.88 179 ARG A O 1
ATOM 1406 N N . SER A 1 180 ? -18.086 8.929 26.346 1.00 83.81 180 SER A N 1
ATOM 1407 C CA . SER A 1 180 ? -17.622 10.256 25.930 1.00 83.81 180 SER A CA 1
ATOM 1408 C C . SER A 1 180 ? -16.118 10.286 25.658 1.00 83.81 180 SER A C 1
ATOM 1410 O O . SER A 1 180 ? -15.675 11.047 24.802 1.00 83.81 180 SER A O 1
ATOM 1412 N N . MET A 1 181 ? -15.359 9.412 26.324 1.00 82.38 181 MET A N 1
ATOM 1413 C CA . MET A 1 181 ? -13.917 9.306 26.170 1.00 82.38 181 MET A CA 1
ATOM 1414 C C . MET A 1 181 ? -13.506 8.449 24.962 1.00 82.38 181 MET A C 1
ATOM 1416 O O . MET A 1 181 ? -12.581 8.814 24.240 1.00 82.38 181 MET A O 1
ATOM 1420 N N . VAL A 1 182 ? -14.191 7.330 24.704 1.00 83.50 182 VAL A N 1
ATOM 1421 C CA . VAL A 1 182 ? -13.828 6.425 23.595 1.00 83.50 182 VAL A CA 1
ATOM 1422 C C . VAL A 1 182 ? -14.334 6.910 22.237 1.00 83.50 182 VAL A C 1
ATOM 1424 O O . VAL A 1 182 ? -13.698 6.651 21.217 1.00 83.50 182 VAL A O 1
ATOM 1427 N N . ARG A 1 183 ? -15.452 7.649 22.197 1.00 82.44 183 ARG A N 1
ATOM 1428 C CA . ARG A 1 183 ? -16.083 8.086 20.940 1.00 82.44 183 ARG A CA 1
ATOM 1429 C C . ARG A 1 183 ? -15.157 8.926 20.041 1.00 82.44 183 ARG A C 1
ATOM 1431 O O . ARG A 1 183 ? -15.162 8.669 18.840 1.00 82.44 183 ARG A O 1
ATOM 1438 N N . PRO A 1 184 ? -14.362 9.891 20.542 1.00 80.56 184 PRO A N 1
ATOM 1439 C CA . PRO A 1 184 ? -13.399 10.610 19.706 1.00 80.56 184 PRO A CA 1
ATOM 1440 C C . PRO A 1 184 ? -12.344 9.687 19.084 1.00 80.56 184 PRO A C 1
ATOM 1442 O O . PRO A 1 184 ? -12.032 9.828 17.906 1.00 80.56 184 PRO A O 1
ATOM 1445 N N . ILE A 1 185 ? -11.843 8.707 19.844 1.00 81.44 185 ILE A N 1
ATOM 1446 C CA . ILE A 1 185 ? -10.845 7.734 19.375 1.00 81.44 185 ILE A CA 1
ATOM 1447 C C . ILE A 1 185 ? -11.446 6.833 18.290 1.00 81.44 185 ILE A C 1
ATOM 1449 O O . ILE A 1 185 ? -10.826 6.625 17.252 1.00 81.44 185 ILE A O 1
ATOM 1453 N N . MET A 1 186 ? -12.674 6.349 18.494 1.00 80.69 186 MET A N 1
ATOM 1454 C CA . MET A 1 186 ? -13.416 5.593 17.478 1.00 80.69 186 MET A CA 1
ATOM 1455 C C . MET A 1 186 ? -13.642 6.426 16.217 1.00 80.69 186 MET A C 1
ATOM 1457 O O . MET A 1 186 ? -13.372 5.962 15.120 1.00 80.69 186 MET A O 1
ATOM 1461 N N . GLY A 1 187 ? -14.045 7.691 16.368 1.00 77.44 187 GLY A N 1
ATOM 1462 C CA . GLY A 1 187 ? -14.198 8.606 15.238 1.00 77.44 187 GLY A CA 1
ATOM 1463 C C . GLY A 1 187 ? -12.898 8.796 14.451 1.00 77.44 187 GLY A C 1
ATOM 1464 O O . GLY A 1 187 ? -12.933 8.848 13.227 1.00 77.44 187 GLY A O 1
ATOM 1465 N N . LEU A 1 188 ? -11.744 8.846 15.126 1.00 74.94 188 LEU A N 1
ATOM 1466 C CA . LEU A 1 188 ? -10.431 8.878 14.469 1.00 74.94 188 LEU A CA 1
ATOM 1467 C C . LEU A 1 188 ? -10.097 7.563 13.753 1.00 74.94 188 LEU A C 1
ATOM 1469 O O . LEU A 1 188 ? -9.449 7.588 12.716 1.00 74.94 188 LEU A O 1
ATOM 1473 N N . LEU A 1 189 ? -10.516 6.420 14.285 1.00 76.44 189 LEU A N 1
ATOM 1474 C CA . LEU A 1 189 ? -10.281 5.115 13.667 1.00 76.44 189 LEU A CA 1
ATOM 1475 C C . LEU A 1 189 ? -11.188 4.884 12.451 1.00 76.44 189 LEU A C 1
ATOM 1477 O O . LEU A 1 189 ? -10.741 4.365 11.428 1.00 76.44 189 LEU A O 1
ATOM 1481 N N . ASP A 1 190 ? -12.436 5.340 12.528 1.00 72.19 190 ASP A N 1
ATOM 1482 C CA . ASP A 1 190 ? -13.448 5.139 11.491 1.00 72.19 190 ASP A CA 1
ATOM 1483 C C . ASP A 1 190 ? -13.218 5.994 10.238 1.00 72.19 190 ASP A C 1
ATOM 1485 O O . ASP A 1 190 ? -13.687 5.620 9.159 1.00 72.19 190 ASP A O 1
ATOM 1489 N N . THR A 1 191 ? -12.454 7.092 10.338 1.00 67.25 191 THR A N 1
ATOM 1490 C CA . THR A 1 191 ? -12.054 7.918 9.179 1.00 67.25 191 THR A CA 1
ATOM 1491 C C . THR A 1 191 ? -11.072 7.215 8.241 1.00 67.25 191 THR A C 1
ATOM 1493 O O . THR A 1 191 ? -10.661 7.811 7.250 1.00 67.25 191 THR A O 1
ATOM 1496 N N . GLY A 1 192 ? -10.684 5.969 8.533 1.00 62.72 192 GLY A N 1
ATOM 1497 C CA . GLY A 1 192 ? -9.736 5.220 7.714 1.00 62.72 192 GLY A CA 1
ATOM 1498 C C . GLY A 1 192 ? -8.291 5.652 7.944 1.00 62.72 192 GLY A C 1
ATOM 1499 O O . GLY A 1 192 ? -7.414 5.238 7.209 1.00 62.72 192 GLY A O 1
ATOM 1500 N N . LEU A 1 193 ? -7.979 6.441 8.977 1.00 60.56 193 LEU A N 1
ATOM 1501 C CA . LEU A 1 193 ? -6.613 6.921 9.240 1.00 60.56 193 LEU A CA 1
ATOM 1502 C C . LEU A 1 193 ? -5.563 5.802 9.390 1.00 60.56 193 LEU A C 1
ATOM 1504 O O . LEU A 1 193 ? -4.387 6.045 9.137 1.00 60.56 193 LEU A O 1
ATOM 1508 N N . ILE A 1 194 ? -5.958 4.586 9.778 1.00 59.88 194 ILE A N 1
ATOM 1509 C CA . ILE A 1 194 ? -5.041 3.436 9.866 1.00 59.88 194 ILE A CA 1
ATOM 1510 C C . ILE A 1 194 ? -4.836 2.754 8.505 1.00 59.88 194 ILE A C 1
ATOM 1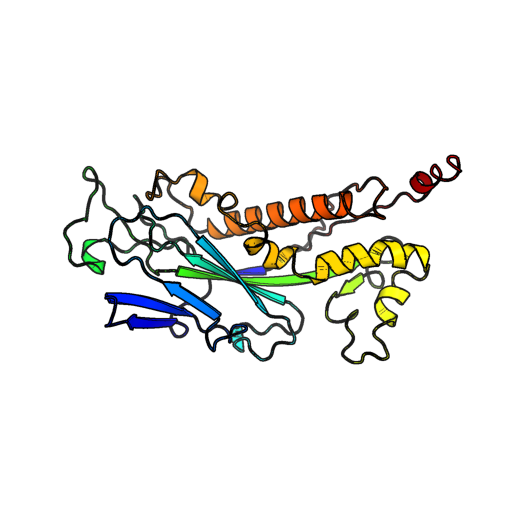512 O O . ILE A 1 194 ? -3.728 2.299 8.217 1.00 59.88 194 ILE A O 1
ATOM 1516 N N . THR A 1 195 ? -5.873 2.701 7.669 1.00 55.31 195 THR A N 1
ATOM 1517 C CA . THR A 1 195 ? -5.879 1.994 6.377 1.00 55.31 195 THR A CA 1
ATOM 1518 C C . THR A 1 195 ? -5.473 2.907 5.216 1.00 55.31 195 THR A C 1
ATOM 1520 O O . THR A 1 195 ? -4.653 2.544 4.379 1.00 55.31 195 THR A O 1
ATOM 1523 N N . ASP A 1 196 ? -5.955 4.144 5.242 1.00 56.50 196 ASP A N 1
ATOM 1524 C CA . ASP A 1 196 ? -5.846 5.188 4.217 1.00 56.50 196 ASP A CA 1
ATOM 1525 C C . ASP A 1 196 ? -4.781 6.226 4.603 1.00 56.50 196 ASP A C 1
ATOM 1527 O O . ASP A 1 196 ? -4.407 7.097 3.814 1.00 56.50 196 ASP A O 1
ATOM 1531 N N . GLY A 1 197 ? -4.255 6.126 5.831 1.00 51.78 197 GLY A N 1
ATOM 1532 C CA . GLY A 1 197 ? -3.214 6.998 6.372 1.00 51.78 197 GLY A CA 1
ATOM 1533 C C . GLY A 1 197 ? -1.955 7.061 5.514 1.00 51.78 197 GLY A C 1
ATOM 1534 O O . GLY A 1 197 ? -1.208 8.024 5.626 1.00 51.78 197 GLY A O 1
ATOM 1535 N N . VAL A 1 198 ? -1.742 6.098 4.614 1.00 52.22 198 VAL A N 1
ATOM 1536 C CA . VAL A 1 198 ? -0.650 6.107 3.629 1.00 52.22 198 VAL A CA 1
ATOM 1537 C C . VAL A 1 198 ? -0.692 7.362 2.743 1.00 52.22 198 VAL A C 1
ATOM 1539 O O . VAL A 1 198 ? 0.357 7.939 2.458 1.00 52.22 198 VAL A O 1
ATOM 1542 N N . ASP A 1 199 ? -1.884 7.848 2.387 1.00 51.00 199 ASP A N 1
ATOM 1543 C CA . ASP A 1 199 ? -2.040 9.046 1.553 1.00 51.00 199 ASP A CA 1
ATOM 1544 C C . ASP A 1 199 ? -1.997 10.344 2.385 1.00 51.00 199 ASP A C 1
ATOM 1546 O O . ASP A 1 199 ? -1.544 11.387 1.899 1.00 51.00 199 ASP A O 1
ATOM 1550 N N . MET A 1 200 ? -2.420 10.290 3.657 1.00 49.41 200 MET A N 1
ATOM 1551 C CA . MET A 1 200 ? -2.341 11.414 4.607 1.00 49.41 200 MET A CA 1
ATOM 1552 C C . MET A 1 200 ? -0.939 11.626 5.183 1.00 49.41 200 MET A C 1
ATOM 1554 O O . MET A 1 200 ? -0.537 12.773 5.386 1.00 49.41 200 MET A O 1
ATOM 1558 N N . LEU A 1 201 ? -0.147 10.563 5.337 1.00 55.62 201 LEU A N 1
ATOM 1559 C CA . LEU A 1 201 ? 1.290 10.593 5.631 1.00 55.62 201 LEU A CA 1
ATOM 1560 C C . LEU A 1 201 ? 2.096 11.040 4.406 1.00 55.62 201 LEU A C 1
ATOM 1562 O O . LEU A 1 201 ? 3.196 10.536 4.176 1.00 55.62 201 LEU A O 1
ATOM 1566 N N . ARG A 1 202 ? 1.516 11.968 3.620 1.00 43.62 202 ARG A N 1
ATOM 1567 C CA . ARG A 1 202 ? 2.017 12.509 2.363 1.00 43.62 202 ARG A CA 1
ATOM 1568 C C . ARG A 1 202 ? 3.527 12.433 2.362 1.00 43.62 202 ARG A C 1
ATOM 1570 O O . ARG A 1 202 ? 4.197 13.152 3.097 1.00 43.62 202 ARG A O 1
ATOM 1577 N N . THR A 1 203 ? 4.007 11.599 1.454 1.00 46.09 203 THR A N 1
ATOM 1578 C CA . THR A 1 203 ? 5.374 11.512 0.971 1.00 46.09 203 THR A CA 1
ATOM 1579 C C . THR A 1 203 ? 6.329 10.575 1.730 1.00 46.09 203 THR A C 1
ATOM 1581 O O . THR A 1 203 ? 6.932 10.878 2.750 1.00 46.09 203 THR A O 1
ATOM 1584 N N . VAL A 1 204 ? 6.633 9.473 1.040 1.00 48.59 204 VAL A N 1
ATOM 1585 C CA . VAL A 1 204 ? 7.996 9.241 0.535 1.00 48.59 204 VAL A CA 1
ATOM 1586 C C . VAL A 1 204 ? 9.010 8.676 1.542 1.00 48.59 204 VAL A C 1
ATOM 1588 O O . VAL A 1 204 ? 9.963 8.072 1.101 1.00 48.59 204 VAL A O 1
ATOM 1591 N N . LEU A 1 205 ? 8.843 8.704 2.864 1.00 52.34 205 LEU A N 1
ATOM 1592 C CA . LEU A 1 205 ? 9.868 8.122 3.770 1.00 52.34 205 LEU A CA 1
ATOM 1593 C C . LEU A 1 205 ? 9.564 6.714 4.302 1.00 52.34 205 LEU A C 1
ATOM 1595 O O . LEU A 1 205 ? 10.384 6.147 5.025 1.00 52.34 205 LEU A O 1
ATOM 1599 N N . THR A 1 206 ? 8.416 6.134 3.951 1.00 69.75 206 THR A N 1
ATOM 1600 C CA . THR A 1 206 ? 7.963 4.870 4.551 1.00 69.75 206 THR A CA 1
ATOM 1601 C C . THR A 1 206 ? 8.469 3.624 3.845 1.00 69.75 206 THR A C 1
ATOM 1603 O O . THR A 1 206 ? 8.686 2.626 4.526 1.00 69.75 206 THR A O 1
ATOM 1606 N N . LEU A 1 207 ? 8.704 3.678 2.528 1.00 88.12 207 LEU A N 1
ATOM 1607 C CA . LEU A 1 207 ? 9.209 2.511 1.812 1.00 88.12 207 LEU A CA 1
ATOM 1608 C C . LEU A 1 207 ? 10.664 2.227 2.199 1.00 88.12 207 LEU A C 1
ATOM 1610 O O . LEU A 1 207 ? 11.552 3.070 2.031 1.00 88.12 207 LEU A O 1
ATOM 1614 N N . LEU A 1 208 ? 10.911 1.020 2.688 1.00 93.00 208 LEU A N 1
ATOM 1615 C CA . LEU A 1 208 ? 12.229 0.468 2.953 1.00 93.00 208 LEU A CA 1
ATOM 1616 C C . LEU A 1 208 ? 13.089 0.468 1.683 1.00 93.00 208 LEU A C 1
ATOM 1618 O O . LEU A 1 208 ? 14.255 0.860 1.760 1.00 93.00 208 LEU A O 1
ATOM 1622 N N . ALA A 1 209 ? 12.517 0.137 0.521 1.00 94.00 209 ALA A N 1
ATOM 1623 C CA . ALA A 1 209 ? 13.199 0.119 -0.772 1.00 94.00 209 ALA A CA 1
ATOM 1624 C C . ALA A 1 209 ? 13.856 1.469 -1.096 1.00 94.00 209 ALA A C 1
ATOM 1626 O O . ALA A 1 209 ? 15.015 1.529 -1.522 1.00 94.00 209 ALA A O 1
ATOM 1627 N N . ARG A 1 210 ? 13.184 2.585 -0.779 1.00 92.19 210 ARG A N 1
ATOM 1628 C CA . ARG A 1 210 ? 13.716 3.932 -1.036 1.00 92.19 210 ARG A CA 1
ATOM 1629 C C . ARG A 1 210 ? 15.024 4.218 -0.299 1.00 92.19 210 ARG A C 1
ATOM 1631 O O . ARG A 1 210 ? 15.838 4.985 -0.804 1.00 92.19 210 ARG A O 1
ATOM 1638 N N . ARG A 1 211 ? 15.294 3.581 0.848 1.00 92.50 211 ARG A N 1
ATOM 1639 C CA . ARG A 1 211 ? 16.566 3.760 1.586 1.00 92.50 211 ARG A CA 1
ATOM 1640 C C . ARG A 1 211 ? 17.795 3.348 0.774 1.00 92.50 211 ARG A C 1
ATOM 1642 O O . ARG A 1 211 ? 18.916 3.667 1.152 1.00 92.50 211 ARG A O 1
ATOM 1649 N N . THR A 1 212 ? 17.574 2.628 -0.320 1.00 94.31 212 THR A N 1
ATOM 1650 C CA . THR A 1 212 ? 18.608 2.113 -1.218 1.00 94.31 212 THR A CA 1
ATOM 1651 C C . THR A 1 212 ? 18.515 2.691 -2.635 1.00 94.31 212 THR A C 1
ATOM 1653 O O . THR A 1 212 ? 19.223 2.231 -3.539 1.00 94.31 212 THR A O 1
ATOM 1656 N N . LEU A 1 213 ? 17.682 3.723 -2.830 1.00 92.88 213 LEU A N 1
ATOM 1657 C CA . LEU A 1 213 ? 17.674 4.522 -4.050 1.00 92.88 213 LEU A CA 1
ATOM 1658 C C . LEU A 1 213 ? 18.871 5.480 -4.075 1.00 92.88 213 LEU A C 1
ATOM 1660 O O . LEU A 1 213 ? 19.149 6.194 -3.112 1.00 92.88 213 LEU A O 1
ATOM 1664 N N . LEU A 1 214 ? 19.553 5.530 -5.217 1.00 92.12 214 LEU A N 1
ATOM 1665 C CA . LEU A 1 214 ? 20.539 6.551 -5.557 1.00 92.12 214 LEU A CA 1
ATOM 1666 C C . LEU A 1 214 ? 20.025 7.318 -6.778 1.00 92.12 214 LEU A C 1
ATOM 1668 O O . LEU A 1 214 ? 20.165 6.864 -7.914 1.00 92.12 214 LEU A O 1
ATOM 1672 N N . GLY A 1 215 ? 19.378 8.461 -6.540 1.00 90.25 215 GLY A N 1
ATOM 1673 C CA . GLY A 1 215 ? 18.544 9.088 -7.566 1.00 90.25 215 GLY A CA 1
ATOM 1674 C C . GLY A 1 215 ? 17.410 8.136 -7.954 1.00 90.25 215 GLY A C 1
ATOM 1675 O O . GLY A 1 215 ? 16.707 7.639 -7.081 1.00 90.25 215 GLY A O 1
ATOM 1676 N N . SER A 1 216 ? 17.286 7.827 -9.242 1.00 90.56 216 SER A N 1
ATOM 1677 C CA . SER A 1 216 ? 16.277 6.894 -9.770 1.00 90.56 216 SER A CA 1
ATOM 1678 C C . SER A 1 216 ? 16.748 5.444 -9.848 1.00 90.56 216 SER A C 1
ATOM 1680 O O . SER A 1 216 ? 16.045 4.602 -10.398 1.00 90.56 216 SER A O 1
ATOM 1682 N N . PHE A 1 217 ? 17.942 5.142 -9.333 1.00 92.38 217 PHE A N 1
ATOM 1683 C CA . PHE A 1 217 ? 18.510 3.800 -9.380 1.00 92.38 217 PHE A CA 1
ATOM 1684 C C . PHE A 1 217 ? 18.288 3.062 -8.065 1.00 92.38 217 PHE A C 1
ATOM 1686 O O . PHE A 1 217 ? 18.856 3.423 -7.035 1.00 92.38 217 PHE A O 1
ATOM 1693 N N . GLN A 1 218 ? 17.534 1.973 -8.123 1.00 95.31 218 GLN A N 1
ATOM 1694 C CA . GLN A 1 218 ? 17.455 0.957 -7.088 1.00 95.31 218 GLN A CA 1
ATOM 1695 C C . GLN A 1 218 ? 18.755 0.149 -7.083 1.00 95.31 218 GLN A C 1
ATOM 1697 O O . GLN A 1 218 ? 19.036 -0.642 -7.988 1.00 95.31 218 GLN A O 1
ATOM 1702 N N . THR A 1 219 ? 19.593 0.418 -6.078 1.00 94.25 219 THR A N 1
ATOM 1703 C CA . THR A 1 219 ? 20.952 -0.141 -6.005 1.00 94.25 219 THR A CA 1
ATOM 1704 C C . THR A 1 219 ? 21.034 -1.448 -5.232 1.00 94.25 219 THR A C 1
ATOM 1706 O O . THR A 1 219 ? 21.918 -2.254 -5.515 1.00 94.25 219 THR A O 1
ATOM 1709 N N . ALA A 1 220 ? 20.131 -1.667 -4.275 1.00 94.50 220 ALA A N 1
ATOM 1710 C CA . ALA A 1 220 ? 20.078 -2.908 -3.517 1.00 94.50 220 ALA A CA 1
ATOM 1711 C C . ALA A 1 220 ? 19.179 -3.938 -4.199 1.00 94.50 220 ALA A C 1
ATOM 1713 O O . ALA A 1 220 ? 18.143 -3.584 -4.770 1.00 94.50 220 ALA A O 1
ATOM 1714 N N . LEU A 1 221 ? 19.554 -5.209 -4.055 1.00 95.38 221 LEU A N 1
ATOM 1715 C CA . LEU A 1 221 ? 18.673 -6.333 -4.331 1.00 95.38 221 LEU A CA 1
ATOM 1716 C C . LEU A 1 221 ? 17.527 -6.331 -3.321 1.00 95.38 221 LEU A C 1
ATOM 1718 O O . LEU A 1 221 ? 17.767 -6.336 -2.111 1.00 95.38 221 LEU A O 1
ATOM 1722 N N . LEU A 1 222 ? 16.295 -6.354 -3.815 1.00 97.19 222 LEU A N 1
ATOM 1723 C CA . LEU A 1 222 ? 15.119 -6.574 -2.984 1.00 97.19 222 LEU A CA 1
ATOM 1724 C C . LEU A 1 222 ? 14.840 -8.080 -2.920 1.00 97.19 222 LEU A C 1
ATOM 1726 O O . LEU A 1 222 ? 14.983 -8.793 -3.911 1.00 97.19 222 LEU A O 1
ATOM 1730 N N . SER A 1 223 ? 14.479 -8.580 -1.741 1.00 97.25 223 SER A N 1
ATOM 1731 C CA . SER A 1 223 ? 14.054 -9.974 -1.573 1.00 97.25 223 SER A CA 1
ATOM 1732 C C . SER A 1 223 ? 12.748 -10.247 -2.324 1.00 97.25 223 SER A C 1
ATOM 1734 O O . SER A 1 223 ? 11.932 -9.346 -2.448 1.00 97.25 223 SER A O 1
ATOM 1736 N N . VAL A 1 224 ? 12.484 -11.501 -2.706 1.00 97.50 224 VAL A N 1
ATOM 1737 C CA . VAL A 1 224 ? 11.226 -11.919 -3.376 1.00 97.50 224 VAL A CA 1
ATOM 1738 C C . VAL A 1 224 ? 9.960 -11.558 -2.575 1.00 97.50 224 VAL A C 1
ATOM 1740 O O . VAL A 1 224 ? 8.889 -11.360 -3.132 1.00 97.50 224 VAL A O 1
ATOM 1743 N N . ASP A 1 225 ? 10.089 -11.462 -1.252 1.00 96.62 225 ASP A N 1
ATOM 1744 C CA . ASP A 1 225 ? 9.012 -11.112 -0.321 1.00 96.62 225 ASP A CA 1
ATOM 1745 C C . ASP A 1 225 ? 9.188 -9.703 0.288 1.00 96.62 225 ASP A C 1
ATOM 1747 O O . ASP A 1 225 ? 8.708 -9.431 1.391 1.00 96.62 225 ASP A O 1
ATOM 1751 N N . HIS A 1 226 ? 9.913 -8.801 -0.383 1.00 96.50 226 HIS A N 1
ATOM 1752 C CA . HIS A 1 226 ? 10.169 -7.450 0.127 1.00 96.50 226 HIS A CA 1
ATOM 1753 C C . HIS A 1 226 ? 8.876 -6.675 0.391 1.00 96.50 226 HIS A C 1
ATOM 1755 O O . HIS A 1 226 ? 8.781 -5.968 1.393 1.00 96.50 226 HIS A O 1
ATOM 1761 N N . TRP A 1 227 ? 7.846 -6.877 -0.429 1.00 95.00 227 TRP A N 1
ATOM 1762 C CA . TRP A 1 227 ? 6.529 -6.286 -0.235 1.00 95.00 227 TRP A CA 1
ATOM 1763 C C . TRP A 1 227 ? 5.950 -6.570 1.155 1.00 95.00 227 TRP A C 1
ATOM 1765 O O . TRP A 1 227 ? 5.293 -5.701 1.718 1.00 95.00 227 TRP A O 1
ATOM 1775 N N . LYS A 1 228 ? 6.220 -7.737 1.759 1.00 94.81 228 LYS A N 1
ATOM 1776 C CA . 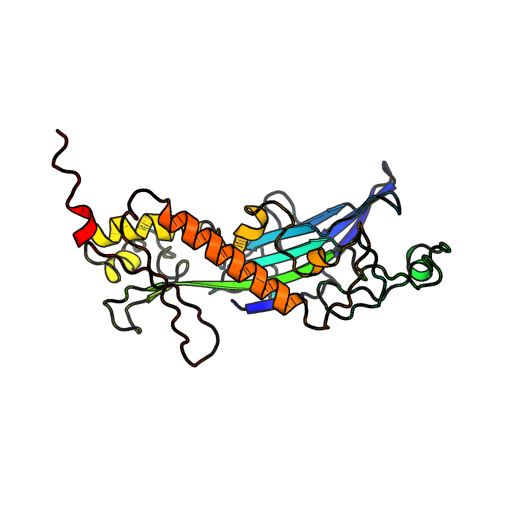LYS A 1 228 ? 5.748 -8.056 3.119 1.00 94.81 228 LYS A CA 1
ATOM 1777 C C . LYS A 1 228 ? 6.415 -7.161 4.160 1.00 94.81 228 LYS A C 1
ATOM 1779 O O . LYS A 1 228 ? 5.738 -6.675 5.062 1.00 94.81 228 LYS A O 1
ATOM 1784 N N . LEU A 1 229 ? 7.720 -6.919 4.010 1.00 94.38 229 LEU A N 1
ATOM 1785 C CA . LEU A 1 229 ? 8.478 -6.012 4.878 1.00 94.38 229 LEU A CA 1
ATOM 1786 C C . LEU A 1 229 ? 7.967 -4.577 4.741 1.00 94.38 229 LEU A C 1
ATOM 1788 O O . LEU A 1 229 ? 7.861 -3.857 5.731 1.00 94.38 229 LEU A O 1
ATOM 1792 N N . GLU A 1 230 ? 7.609 -4.180 3.521 1.00 92.31 230 GLU A N 1
ATOM 1793 C CA . GLU A 1 230 ? 7.018 -2.871 3.268 1.00 92.31 230 GLU A CA 1
ATOM 1794 C C . GLU A 1 230 ? 5.641 -2.730 3.913 1.00 92.31 230 GLU A C 1
ATOM 1796 O O . GLU A 1 230 ? 5.372 -1.725 4.566 1.00 92.31 230 GLU A O 1
ATOM 1801 N N . GLN A 1 231 ? 4.787 -3.752 3.812 1.00 87.69 231 GLN A N 1
ATOM 1802 C CA . GLN A 1 231 ? 3.488 -3.761 4.490 1.00 87.69 231 GLN A CA 1
ATOM 1803 C C . GLN A 1 231 ? 3.639 -3.691 6.014 1.00 87.69 231 GLN A C 1
ATOM 1805 O O . GLN A 1 231 ? 2.929 -2.931 6.671 1.00 87.69 231 GLN A O 1
ATOM 1810 N N . GLU A 1 232 ? 4.595 -4.426 6.587 1.00 88.00 232 GLU A N 1
ATOM 1811 C CA . GLU A 1 232 ? 4.903 -4.353 8.017 1.00 88.00 232 GLU A CA 1
ATOM 1812 C C . GLU A 1 232 ? 5.367 -2.943 8.423 1.00 88.00 232 GLU A C 1
ATOM 1814 O O . GLU A 1 232 ? 4.907 -2.396 9.428 1.00 88.00 232 GLU A O 1
ATOM 1819 N N . GLN A 1 233 ? 6.247 -2.320 7.634 1.00 87.62 233 GLN A N 1
ATOM 1820 C CA . GLN A 1 233 ? 6.733 -0.964 7.891 1.00 87.62 233 GLN A CA 1
ATOM 1821 C C . GLN A 1 233 ? 5.621 0.084 7.766 1.00 87.62 233 GLN A C 1
ATOM 1823 O O . GLN A 1 233 ? 5.535 0.984 8.609 1.00 87.62 233 GLN A O 1
ATOM 1828 N N . LEU A 1 234 ? 4.766 -0.022 6.745 1.00 81.25 234 LEU A N 1
ATOM 1829 C CA . LEU A 1 234 ? 3.608 0.852 6.562 1.00 81.25 234 LEU A CA 1
ATOM 1830 C C . LEU A 1 234 ? 2.666 0.736 7.758 1.00 81.25 234 LEU A C 1
ATOM 1832 O O . LEU A 1 234 ? 2.343 1.749 8.374 1.00 81.25 234 LEU A O 1
ATOM 1836 N N . TYR A 1 235 ? 2.330 -0.488 8.163 1.00 81.25 235 TYR A N 1
ATOM 1837 C CA . TYR A 1 235 ? 1.468 -0.736 9.313 1.00 81.25 235 TYR A CA 1
ATOM 1838 C C . TYR A 1 235 ? 2.048 -0.163 10.616 1.00 81.25 235 TYR A C 1
ATOM 1840 O O . TYR A 1 235 ? 1.362 0.576 11.323 1.00 81.25 235 TYR A O 1
ATOM 1848 N N . LYS A 1 236 ? 3.332 -0.416 10.914 1.00 83.56 236 LYS A N 1
ATOM 1849 C CA . LYS A 1 236 ? 4.009 0.153 12.096 1.00 83.56 236 LYS A CA 1
ATOM 1850 C C . LYS A 1 236 ? 3.993 1.679 12.090 1.00 83.56 236 LYS A C 1
ATOM 1852 O O . LYS A 1 236 ? 3.815 2.299 13.136 1.00 83.56 236 LYS A O 1
ATOM 1857 N N . THR A 1 237 ? 4.173 2.285 10.918 1.00 82.25 237 THR A N 1
ATOM 1858 C CA . THR A 1 237 ? 4.156 3.745 10.772 1.00 82.25 237 THR A CA 1
ATOM 1859 C C . THR A 1 237 ? 2.751 4.302 11.004 1.00 82.25 237 THR A C 1
ATOM 1861 O O . THR A 1 237 ? 2.601 5.245 11.782 1.00 82.25 237 THR A O 1
ATOM 1864 N N . SER A 1 238 ? 1.721 3.696 10.403 1.00 78.56 238 SER A N 1
ATOM 1865 C CA . SER A 1 238 ? 0.318 4.067 10.627 1.00 78.56 238 SER A CA 1
ATOM 1866 C C . SER A 1 238 ? -0.071 3.930 12.098 1.00 78.56 238 SER A C 1
ATOM 1868 O O . SER A 1 238 ? -0.720 4.816 12.650 1.00 78.56 238 SER A O 1
ATOM 1870 N N . LEU A 1 239 ? 0.380 2.864 12.764 1.00 78.94 239 LEU A N 1
ATOM 1871 C CA . LEU A 1 239 ? 0.128 2.636 14.184 1.00 78.94 239 LEU A CA 1
ATOM 1872 C C . LEU A 1 239 ? 0.783 3.703 15.067 1.00 78.94 239 LEU A C 1
ATOM 1874 O O . LEU A 1 239 ? 0.126 4.259 15.944 1.00 78.94 239 LEU A O 1
ATOM 1878 N N . ALA A 1 240 ? 2.057 4.020 14.827 1.00 82.50 240 ALA A N 1
ATOM 1879 C CA . ALA A 1 240 ? 2.766 5.057 15.573 1.00 82.50 240 ALA A CA 1
ATOM 1880 C C . ALA A 1 240 ? 2.124 6.440 15.368 1.00 82.50 240 ALA A C 1
ATOM 1882 O O . ALA A 1 240 ? 1.958 7.207 16.319 1.00 82.50 240 ALA A O 1
ATOM 1883 N N . TYR A 1 241 ? 1.706 6.749 14.137 1.00 79.88 241 TYR A N 1
ATOM 1884 C CA . TYR A 1 241 ? 0.971 7.973 13.835 1.00 79.88 241 TYR A CA 1
ATOM 1885 C C . TYR A 1 241 ? -0.371 8.018 14.572 1.00 79.88 241 TYR A C 1
ATOM 1887 O O . TYR A 1 241 ? -0.685 9.015 15.224 1.00 79.88 241 TYR A O 1
ATOM 1895 N N . PHE A 1 242 ? -1.123 6.919 14.556 1.00 77.62 242 PHE A N 1
ATOM 1896 C CA . PHE A 1 242 ? -2.369 6.797 15.303 1.00 77.62 242 PHE A CA 1
ATOM 1897 C C . PHE A 1 242 ? -2.165 7.022 16.806 1.00 77.62 242 PHE A C 1
ATOM 1899 O O . PHE A 1 242 ? -2.846 7.857 17.400 1.00 77.62 242 PHE A O 1
ATOM 1906 N N . GLN A 1 243 ? -1.182 6.350 17.407 1.00 80.88 243 GLN A N 1
ATOM 1907 C CA . GLN A 1 243 ? -0.829 6.537 18.815 1.00 80.88 243 GLN A CA 1
ATOM 1908 C C . GLN A 1 243 ? -0.520 8.008 19.124 1.00 80.88 243 GLN A C 1
ATOM 1910 O O . GLN A 1 243 ? -0.987 8.532 20.134 1.00 80.88 243 GLN A O 1
ATOM 1915 N N . SER A 1 244 ? 0.192 8.704 18.230 1.00 81.44 244 SER A N 1
ATOM 1916 C CA . SER A 1 244 ? 0.481 10.132 18.399 1.00 81.44 244 SER A CA 1
ATOM 1917 C C . SER A 1 244 ? -0.781 11.003 18.386 1.00 81.44 244 SER A C 1
ATOM 1919 O O . SER A 1 244 ? -0.896 11.923 19.194 1.00 81.44 244 SER A O 1
ATOM 1921 N N . MET A 1 245 ? -1.764 10.689 17.536 1.00 75.69 245 MET A N 1
ATOM 1922 C CA . MET A 1 245 ? -3.029 11.428 17.483 1.00 75.69 245 MET A CA 1
ATOM 1923 C C . MET A 1 245 ? -3.869 11.216 18.737 1.00 75.69 245 MET A C 1
ATOM 1925 O O . MET A 1 245 ? -4.441 12.176 19.251 1.00 75.69 245 MET A O 1
ATOM 1929 N N . VAL A 1 246 ? -3.918 9.983 19.255 1.00 78.19 246 VAL A N 1
ATOM 1930 C CA . VAL A 1 246 ? -4.634 9.688 20.502 1.00 78.19 246 VAL A CA 1
ATOM 1931 C C . VAL A 1 246 ? -4.058 10.512 21.650 1.00 78.19 246 VAL A C 1
ATOM 1933 O O . VAL A 1 246 ? -4.825 11.132 22.375 1.00 78.19 246 VAL A O 1
ATOM 1936 N N . VAL A 1 247 ? -2.729 10.595 21.772 1.00 79.81 247 VAL A N 1
ATOM 1937 C CA . VAL A 1 247 ? -2.059 11.379 22.827 1.00 79.81 247 VAL A CA 1
ATOM 1938 C C . VAL A 1 247 ? -2.376 12.879 22.738 1.00 79.81 247 VAL A C 1
ATOM 1940 O O . VAL A 1 247 ? -2.473 13.547 23.764 1.00 79.81 247 VAL A O 1
ATOM 1943 N N . ILE A 1 248 ? -2.535 13.425 21.529 1.00 72.44 248 ILE A N 1
ATOM 1944 C CA . ILE A 1 248 ? -2.753 14.866 21.308 1.00 72.44 248 ILE A CA 1
ATOM 1945 C C . ILE A 1 248 ? -4.245 15.248 21.397 1.00 72.44 248 ILE A C 1
ATOM 1947 O O . ILE A 1 248 ? -4.574 16.422 21.585 1.00 72.44 248 ILE A O 1
ATOM 1951 N N . SER A 1 249 ? -5.165 14.287 21.278 1.00 66.19 249 SER A N 1
ATOM 1952 C CA . SER A 1 249 ? -6.603 14.561 21.265 1.00 66.19 249 SER A CA 1
ATOM 1953 C C . SER A 1 249 ? -7.096 15.137 22.608 1.00 66.19 249 SER A C 1
ATOM 1955 O O . SER A 1 249 ? -6.884 14.521 23.658 1.00 66.19 249 SER A O 1
ATOM 1957 N N . PRO A 1 250 ? -7.828 16.271 22.611 1.00 55.12 250 PRO A N 1
ATOM 1958 C CA . PRO A 1 250 ? -8.462 16.803 23.816 1.00 55.12 250 PRO A CA 1
ATOM 1959 C C . PRO A 1 250 ? -9.400 15.754 24.433 1.00 55.12 250 PRO A C 1
ATOM 1961 O O . PRO A 1 250 ? -10.285 15.241 23.751 1.00 55.12 250 PRO A O 1
ATOM 1964 N N . GLY A 1 251 ? -9.192 15.414 25.708 1.00 56.16 251 GLY A N 1
ATOM 1965 C CA . GLY A 1 251 ? -9.921 14.347 26.415 1.00 56.16 251 GLY A CA 1
ATOM 1966 C C . GLY A 1 251 ? -9.114 13.066 26.665 1.00 56.16 251 GLY A C 1
ATOM 1967 O O . GLY A 1 251 ? -9.540 12.237 27.463 1.00 56.16 251 GLY A O 1
ATOM 1968 N N . ALA A 1 252 ? -7.929 12.925 26.061 1.00 50.66 252 ALA A N 1
ATOM 1969 C CA . ALA A 1 252 ? -7.006 11.811 26.289 1.00 50.66 252 ALA A CA 1
ATOM 1970 C C . ALA A 1 252 ? -5.863 12.157 27.266 1.00 50.66 252 ALA A C 1
ATOM 1972 O O . ALA A 1 252 ? -4.787 11.575 27.192 1.00 50.66 252 ALA A O 1
ATOM 1973 N N . SER A 1 253 ? -6.070 13.087 28.206 1.00 41.19 253 SER A N 1
ATOM 1974 C CA . SER A 1 253 ? -5.056 13.548 29.177 1.00 41.19 253 SER A CA 1
ATOM 1975 C C . SER A 1 253 ? -4.658 12.514 30.254 1.00 41.19 253 SER A C 1
ATOM 1977 O O . SER A 1 253 ? -4.094 12.875 31.283 1.00 41.19 253 SER A O 1
ATOM 1979 N N . GLY A 1 254 ? -4.910 11.223 30.018 1.00 45.94 254 GLY A N 1
ATOM 1980 C CA . GLY A 1 254 ? -4.342 10.112 30.783 1.00 45.94 254 GLY A CA 1
ATOM 1981 C C . GLY A 1 254 ? -3.132 9.513 30.059 1.00 45.94 254 GLY A C 1
ATOM 1982 O O . GLY A 1 254 ? -3.032 9.585 28.837 1.00 45.94 254 GLY A O 1
ATOM 1983 N N . GLN A 1 255 ? -2.197 8.911 30.796 1.00 37.72 255 GLN A N 1
ATOM 1984 C CA . GLN A 1 255 ? -1.068 8.209 30.180 1.00 37.72 255 GLN A CA 1
ATOM 1985 C C . GLN A 1 255 ? -1.571 7.053 29.303 1.00 37.72 255 GLN A C 1
ATOM 1987 O O . GLN A 1 255 ? -2.079 6.058 29.810 1.00 37.72 255 GLN A O 1
ATOM 1992 N N . VAL A 1 256 ? -1.413 7.173 27.983 1.00 40.09 256 VAL A N 1
ATOM 1993 C CA . VAL A 1 256 ? -1.660 6.074 27.044 1.00 40.09 256 VAL A CA 1
ATOM 1994 C C . VAL A 1 256 ? -0.461 5.134 27.102 1.00 40.09 256 VAL A C 1
ATOM 1996 O O . VAL A 1 256 ? 0.590 5.417 26.528 1.00 40.09 256 VAL A O 1
ATOM 1999 N N . GLN A 1 257 ? -0.607 4.016 27.809 1.00 35.47 257 GLN A N 1
ATOM 2000 C CA . GLN A 1 257 ? 0.376 2.937 27.799 1.00 35.47 257 GLN A CA 1
ATOM 2001 C C . GLN A 1 257 ? -0.076 1.861 26.807 1.00 35.47 257 GLN A C 1
ATOM 2003 O O . GLN A 1 257 ? -1.061 1.166 27.042 1.00 35.47 257 GLN A O 1
ATOM 2008 N N . ALA A 1 258 ? 0.623 1.761 25.673 1.00 36.94 258 ALA A N 1
ATOM 2009 C CA . ALA A 1 258 ? 0.403 0.705 24.693 1.00 36.94 258 ALA A CA 1
ATOM 2010 C C . ALA A 1 258 ? 1.097 -0.579 25.171 1.00 36.94 258 ALA A C 1
ATOM 2012 O O . ALA A 1 258 ? 2.318 -0.706 25.065 1.00 36.94 258 ALA A O 1
ATOM 2013 N N . ASP A 1 259 ? 0.323 -1.519 25.710 1.00 33.38 259 ASP A N 1
ATOM 2014 C CA . ASP A 1 259 ? 0.823 -2.850 26.052 1.00 33.38 259 ASP A CA 1
ATOM 2015 C C . ASP A 1 259 ? 0.741 -3.768 24.824 1.00 33.38 259 ASP A C 1
ATOM 2017 O O . ASP A 1 259 ? -0.334 -4.006 24.272 1.00 33.38 259 ASP A O 1
ATOM 2021 N N . TYR A 1 260 ? 1.888 -4.306 24.402 1.00 34.16 260 TYR A N 1
ATOM 2022 C CA . TYR A 1 260 ? 1.971 -5.324 23.357 1.00 34.16 260 TYR A CA 1
ATOM 2023 C C . TYR A 1 260 ? 1.603 -6.686 23.954 1.00 34.16 260 TYR A C 1
ATOM 2025 O O . TYR A 1 260 ? 2.389 -7.273 24.696 1.00 34.16 260 TYR A O 1
ATOM 2033 N N . ALA A 1 261 ? 0.421 -7.205 23.629 1.00 32.50 261 ALA A N 1
ATOM 2034 C CA . ALA A 1 261 ? 0.055 -8.580 23.949 1.00 32.50 261 ALA A CA 1
ATOM 2035 C C . ALA A 1 261 ? 0.142 -9.441 22.683 1.00 32.50 261 ALA A C 1
ATOM 2037 O O . ALA A 1 261 ? -0.691 -9.336 21.785 1.00 32.50 261 ALA A O 1
ATOM 2038 N N . THR A 1 262 ? 1.145 -10.317 22.609 1.00 29.67 262 THR A N 1
ATOM 2039 C CA . THR A 1 262 ? 1.173 -11.402 21.622 1.00 29.67 262 THR A CA 1
ATOM 2040 C C . THR A 1 262 ? 0.146 -12.453 22.032 1.00 29.67 262 THR A C 1
ATOM 2042 O O . THR A 1 262 ? 0.403 -13.259 22.926 1.00 29.67 262 THR A O 1
ATOM 2045 N N . LEU A 1 263 ? -1.031 -12.441 21.409 1.00 33.50 263 LEU A N 1
ATOM 2046 C CA . LEU A 1 263 ? -1.953 -13.572 21.472 1.00 33.50 263 LEU A CA 1
ATOM 2047 C C . LEU A 1 263 ? -1.430 -14.663 20.528 1.00 33.50 263 LEU A C 1
ATOM 2049 O O . LEU A 1 263 ? -1.263 -14.441 19.331 1.00 33.50 263 LEU A O 1
ATOM 2053 N N . GLU A 1 264 ? -1.126 -15.837 21.078 1.00 33.53 264 GLU A N 1
ATOM 2054 C CA . GLU A 1 264 ? -0.667 -17.010 20.329 1.00 33.53 264 GLU A CA 1
ATOM 2055 C C . GLU A 1 264 ? -1.815 -17.581 19.470 1.00 33.53 264 GLU A C 1
ATOM 2057 O O . GLU A 1 264 ? -2.516 -18.487 19.906 1.00 33.53 264 GLU A O 1
ATOM 2062 N N . THR A 1 265 ? -2.087 -16.992 18.296 1.00 28.95 265 THR A N 1
ATOM 2063 C CA . THR A 1 265 ? -2.796 -17.517 17.089 1.00 28.95 265 THR A CA 1
ATOM 2064 C C . THR A 1 265 ? -3.085 -16.341 16.124 1.00 28.95 265 THR A C 1
ATOM 2066 O O . THR A 1 265 ? -2.957 -15.192 16.536 1.00 28.95 265 THR A O 1
ATOM 2069 N N . PRO A 1 266 ? -3.320 -16.551 14.809 1.00 34.84 266 PRO A N 1
ATOM 2070 C CA . PRO A 1 266 ? -2.786 -15.657 13.784 1.00 34.84 266 PRO A CA 1
ATOM 2071 C C . PRO A 1 266 ? -3.394 -14.243 13.808 1.00 34.84 266 PRO A C 1
ATOM 2073 O O . PRO A 1 266 ? -4.543 -14.032 13.443 1.00 34.84 266 PRO A O 1
ATOM 2076 N N . VAL A 1 267 ? -2.529 -13.294 14.176 1.00 36.94 267 VAL A N 1
ATOM 2077 C CA . VAL A 1 267 ? -2.460 -11.878 13.770 1.00 36.94 267 VAL A CA 1
ATOM 2078 C C . VAL A 1 267 ? -3.745 -11.055 13.940 1.00 36.94 267 VAL A C 1
ATOM 2080 O O . VAL A 1 267 ? -4.270 -10.472 12.989 1.00 36.94 267 VAL A O 1
ATOM 2083 N N . ILE A 1 268 ? -4.181 -10.910 15.191 1.00 33.31 268 ILE A N 1
ATOM 2084 C CA . ILE A 1 268 ? -4.875 -9.696 15.637 1.00 33.31 268 ILE A CA 1
ATOM 2085 C C . ILE A 1 268 ? -3.914 -8.968 16.576 1.00 33.31 268 ILE A C 1
ATOM 2087 O O . ILE A 1 268 ? -3.755 -9.350 17.733 1.00 33.31 268 ILE A O 1
ATOM 2091 N N . GLU A 1 269 ? -3.233 -7.943 16.069 1.00 39.62 269 GLU A N 1
ATOM 2092 C CA . GLU A 1 269 ? -2.524 -7.001 16.930 1.00 39.62 269 GLU A CA 1
ATOM 2093 C C . GLU A 1 269 ? -3.554 -6.023 17.502 1.00 39.62 269 GLU A C 1
ATOM 2095 O O . GLU A 1 269 ? -4.171 -5.252 16.769 1.00 39.62 269 GLU A O 1
ATOM 2100 N N . ALA A 1 270 ? -3.789 -6.107 18.810 1.00 38.34 270 ALA A N 1
ATOM 2101 C CA . ALA A 1 270 ? -4.707 -5.233 19.527 1.00 38.34 270 ALA A CA 1
ATOM 2102 C C . ALA A 1 270 ? -3.920 -4.121 20.229 1.00 38.34 270 ALA A C 1
ATOM 2104 O O . ALA A 1 270 ? -2.937 -4.391 20.918 1.00 38.34 270 ALA A O 1
ATOM 2105 N N . VAL A 1 271 ? -4.376 -2.874 20.102 1.00 42.03 271 VAL A N 1
ATOM 2106 C CA . VAL A 1 271 ? -3.904 -1.773 20.949 1.00 42.03 271 VAL A CA 1
ATOM 2107 C C . VAL A 1 271 ? -4.856 -1.654 22.127 1.00 42.03 271 VAL A C 1
ATOM 2109 O O . VAL A 1 271 ? -6.004 -1.243 21.965 1.00 42.03 271 VAL A O 1
ATOM 2112 N N . ALA A 1 272 ? -4.384 -2.004 23.320 1.00 41.94 272 ALA A N 1
ATOM 2113 C CA . ALA A 1 272 ? -5.091 -1.679 24.548 1.00 41.94 272 ALA A CA 1
ATOM 2114 C C . ALA A 1 272 ? -4.796 -0.218 24.913 1.00 41.94 272 ALA A C 1
ATOM 2116 O O . ALA A 1 272 ? -3.646 0.144 25.154 1.00 41.94 272 ALA A O 1
ATOM 2117 N N . VAL A 1 273 ? -5.828 0.623 24.963 1.00 42.97 273 VAL A N 1
ATOM 2118 C CA . VAL A 1 273 ? -5.728 1.965 25.545 1.00 42.97 273 VAL A CA 1
ATOM 2119 C C . VAL A 1 273 ? -6.205 1.856 26.987 1.00 42.97 273 VAL A C 1
ATOM 2121 O O . VAL A 1 273 ? -7.405 1.766 27.238 1.00 42.97 273 VAL A O 1
ATOM 2124 N N . ARG A 1 274 ? -5.271 1.809 27.943 1.00 40.81 274 ARG A N 1
ATOM 2125 C CA . ARG A 1 274 ? -5.614 1.935 29.365 1.00 40.81 274 ARG A CA 1
ATOM 2126 C C . ARG A 1 274 ? -5.731 3.405 29.723 1.00 40.81 274 ARG A C 1
ATOM 2128 O O . ARG A 1 274 ? -4.857 4.201 29.394 1.00 40.81 274 ARG A O 1
ATOM 2135 N N . TYR A 1 275 ? -6.809 3.734 30.412 1.00 41.75 275 TYR A N 1
ATOM 2136 C CA . TYR A 1 275 ? -7.061 5.060 30.934 1.00 41.75 275 TYR A CA 1
ATOM 2137 C C . TYR A 1 275 ? -7.025 5.023 32.458 1.00 41.75 275 TYR A C 1
ATOM 2139 O O . TYR A 1 275 ? -7.625 4.136 33.062 1.00 41.75 275 TYR A O 1
ATOM 2147 N N . ASP A 1 276 ? -6.333 5.986 33.067 1.00 44.34 276 ASP A N 1
ATOM 2148 C CA . ASP A 1 276 ? -6.363 6.206 34.511 1.00 44.34 276 ASP A CA 1
ATOM 2149 C C . ASP A 1 276 ? -7.249 7.429 34.826 1.00 44.34 276 ASP A C 1
ATOM 2151 O O . ASP A 1 276 ? -6.826 8.572 34.614 1.00 44.34 276 ASP A O 1
ATOM 2155 N N . PRO A 1 277 ? -8.477 7.220 35.341 1.00 42.25 277 PRO A N 1
ATOM 2156 C CA . PRO A 1 277 ? -9.392 8.305 35.677 1.00 42.25 277 PRO A CA 1
ATOM 2157 C C . PRO A 1 277 ? -8.904 9.200 36.821 1.00 42.25 277 PRO A C 1
ATOM 2159 O O . PRO A 1 277 ? -9.442 10.297 36.990 1.00 42.25 277 PRO A O 1
ATOM 2162 N N . SER A 1 278 ? -7.927 8.757 37.622 1.00 42.62 278 SER A N 1
ATOM 2163 C CA . SER A 1 278 ? -7.410 9.530 38.758 1.00 42.62 278 SER A CA 1
ATOM 2164 C C . SER A 1 278 ? -6.597 10.757 38.326 1.00 42.62 278 SER A C 1
ATOM 2166 O O . SER A 1 278 ? -6.457 11.708 39.093 1.00 42.62 278 SER A O 1
ATOM 2168 N N . LEU A 1 279 ? -6.138 10.793 37.071 1.00 45.00 279 LEU A N 1
ATOM 2169 C CA . LEU A 1 279 ? -5.331 11.886 36.522 1.00 45.00 279 LEU A CA 1
ATOM 2170 C C . LEU A 1 279 ? -6.148 13.117 36.083 1.00 45.00 279 LEU A C 1
ATOM 2172 O O . LEU A 1 279 ? -5.562 14.152 35.780 1.00 45.00 279 LEU A O 1
ATOM 2176 N N . LEU A 1 280 ? -7.486 13.050 36.081 1.00 45.12 280 LEU A N 1
ATOM 2177 C CA . LEU A 1 280 ? -8.358 14.183 35.723 1.00 45.12 280 LEU A CA 1
ATOM 2178 C C . LEU A 1 280 ? -8.710 15.130 36.886 1.00 45.12 280 LEU A C 1
ATOM 2180 O O . LEU A 1 280 ? -9.474 16.069 36.683 1.00 45.12 280 LEU A O 1
ATOM 2184 N N . GLN A 1 281 ? -8.211 14.906 38.103 1.00 46.41 281 GLN A N 1
ATOM 2185 C CA . GLN A 1 281 ? -8.702 15.630 39.288 1.00 46.41 281 GLN A CA 1
ATOM 2186 C C . GLN A 1 281 ? -8.074 17.010 39.569 1.00 46.41 281 GLN A C 1
ATOM 2188 O O . GLN A 1 281 ? -8.439 17.619 40.568 1.00 46.41 281 GLN A O 1
ATOM 2193 N N . ASN A 1 282 ? -7.203 17.559 38.714 1.00 44.84 282 ASN A N 1
ATOM 2194 C CA . ASN A 1 282 ? -6.423 18.758 39.077 1.00 44.84 282 ASN A CA 1
ATOM 2195 C C . ASN A 1 282 ? -6.822 20.089 38.404 1.00 44.84 282 ASN A C 1
ATOM 2197 O O . ASN A 1 282 ? -6.118 21.074 38.602 1.00 44.84 282 ASN A O 1
ATOM 2201 N N . ASP A 1 283 ? -7.936 20.171 37.668 1.00 43.34 283 ASP A N 1
ATOM 2202 C CA . ASP A 1 283 ? -8.308 21.402 36.933 1.00 43.34 283 ASP A CA 1
ATOM 2203 C C . ASP A 1 283 ? -9.396 22.280 37.597 1.00 43.34 283 ASP A C 1
ATOM 2205 O O . ASP A 1 283 ? -9.851 23.254 36.999 1.00 43.34 283 ASP A O 1
ATOM 2209 N N . GLU A 1 284 ? -9.804 22.006 38.844 1.00 45.09 284 GLU A N 1
ATOM 2210 C CA . GLU A 1 284 ? -10.783 22.851 39.567 1.00 45.09 284 GLU A CA 1
ATOM 2211 C C . GLU A 1 284 ? -10.175 23.951 40.468 1.00 45.09 284 GLU A C 1
ATOM 2213 O O . GLU A 1 284 ? -10.926 24.746 41.026 1.00 45.09 284 GLU A O 1
ATOM 2218 N N . GLU A 1 285 ? -8.845 24.093 40.568 1.00 41.59 285 GLU A N 1
ATOM 2219 C CA . GLU A 1 285 ? -8.202 25.128 41.415 1.00 41.59 285 GLU A CA 1
ATOM 2220 C C . GLU A 1 285 ? -7.803 26.434 40.691 1.00 41.59 285 GLU A C 1
ATOM 2222 O O . GLU A 1 285 ? -7.097 27.274 41.249 1.00 41.59 285 GLU A O 1
ATOM 2227 N N . LEU A 1 286 ? -8.288 26.670 39.467 1.00 43.09 286 LEU A N 1
ATOM 2228 C CA . LEU A 1 286 ? -8.079 27.932 38.738 1.00 43.09 286 LEU A CA 1
ATOM 2229 C C . LEU A 1 286 ? -9.407 28.552 38.268 1.00 43.09 286 LEU A C 1
ATOM 2231 O O . LEU A 1 286 ? -9.669 28.684 37.071 1.00 43.09 286 LEU A O 1
ATOM 2235 N N . ARG A 1 287 ? -10.242 28.968 39.225 1.00 38.84 287 ARG A N 1
ATOM 2236 C CA . ARG A 1 287 ? -11.293 29.980 39.030 1.00 38.84 287 ARG A CA 1
ATOM 2237 C C . ARG A 1 287 ? -11.386 30.927 40.215 1.00 38.84 287 ARG A C 1
ATOM 2239 O O . ARG A 1 287 ? -11.310 30.442 41.361 1.00 38.84 287 ARG A O 1
#

Foldseek 3Di:
DDKDWDDQPPQKDWDQDPVPRKIKMFGQQFADPPGNTDDIDIADNDLDDQDAKDKAKDKDDLPPPGGDPVQRDVQWIKMKIKIQLNLAKELDAALAQFQGWPAFPCRPPVDPPQDDVNGGITGHPDSIIMMMDTDWDKQAQPVDDPVQRIDTLCDQQCDPDPVCNPPNLCSNPVDPLVSVQCVVLSVVVVVCLQPNVSVVVPDDDQQPQRVQDDRRYRYDHADNNSVVVSVVSSNVVSVVVSVVCLCVDPNSPFDQDFDFDPDPDDDDGDGDGDGDPVRPPPPPPPD

Radius of gyration: 22.99 Å; chains: 1; bounding box: 62×48×71 Å

pLDDT: mean 76.44, std 19.34, range [28.95, 97.69]

Secondary structure (DSSP, 8-state):
-EEEEPP-TTSEEEEEETTTTEEEEEE-SS--SSSSSSEEEE--SSTTS----EEEEEEE-TT-TTS-GGG--TTSEEEEEEEE-TT-EESS-B--TTT-B-B-HHHHHSSS--EETTEEPEE-SSSEEEEEEEE--EEE-TTS-TTTSEEETTTTSS-SSTTSTTHHHHHH--SHHHHHHHHHHHHHHHTTTTTTHHHHS-SSSS-TGGGGEETTEE-SPPPTTHHHHHHHHHHHHHHHHHHHHHHHSTT--S--EEE----SSS-----EEE--GGGGTTSSS--

Organism: NCBI:txid1769908

Sequence (287 aa):
MHCAPLQIEGYTETVILSNISQSQVFYYYGPGDLADYTFMLKLPIHDFEPGDYRVTSQAFSSHSSKIIPELYKPDADVTLHLLDASGIFYRQPIDDPWFSATTRPAERYKKTYDEVDGSPLFFSDFPGSVIACASQILYCNPDLPSRVGCVTSRGDLLGANPANQSDGISALWSDPKDRSMVRPIMGLLDTGLITDGVDMLRTVLTLLARRTLLGSFQTALLSVDHWKLEQEQLYKTSLAYFQSMVVISPGASGQVQADYATLETPVIEAVAVRYDPSLLQNDEELR